Protein AF-A0A1W1BF85-F1 (afdb_monomer_lite)

Organism: NCBI:txid652676

Sequence (215 aa):
MIRFVSFILLFLLSGCSFKSQPNMWQYSSAQSFESYKQNLLKGNKTLAKHDLKEAIKYAKSSADLSQLASIYLGKCALNKALGREDNCKEFKKIEPLITSIKLKNYYLFIQKDIDAVDTEYLPTKYQDFAKALQNGNTKRANEVILQIEDPISQMITLSLLDKKATKRSLKTTLQNVSFYGYKEGVLYLLKELLKKEKNPTKRAVIKQKLTILSQ

Secondary structure (DSSP, 8-state):
--SSSTTTTTGGG------PPTTHHHHHHHHHHHHHHHHHHHT-HHHHHHHHHHHHHHHTTSS-THHHHHHHHHHHHHHHHTT-----HHHHHHGGG---HHHHHHHHHHTT-GGG--GGGS-HHHHHHHHHHHTT-HHHHHHHHHH---HHHHHHHHHHTGGG--HHHHHHHHHHHHHTT-HHHHHHHHHHHHHH---HHHHHHHHHHHHHHH-

Structure (mmCIF, N/CA/C/O backbone):
data_AF-A0A1W1BF85-F1
#
_entry.id   AF-A0A1W1BF85-F1
#
loop_
_atom_site.group_PDB
_atom_site.id
_atom_site.type_symbol
_atom_site.label_atom_id
_atom_site.label_alt_id
_atom_site.label_comp_id
_atom_site.label_asym_id
_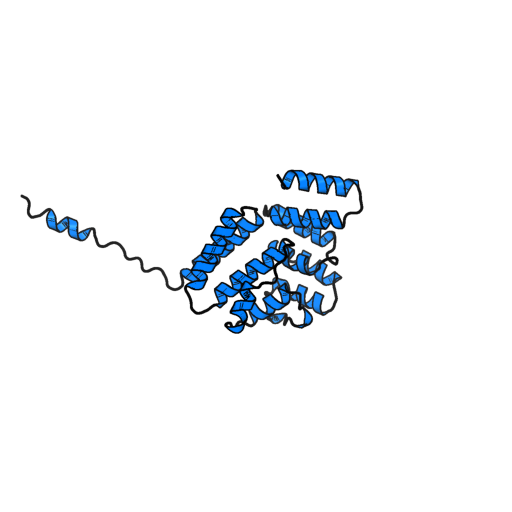atom_site.label_entity_id
_atom_site.label_seq_id
_atom_site.pdbx_PDB_ins_code
_atom_site.Cartn_x
_atom_site.Cartn_y
_atom_site.Cartn_z
_atom_site.occupancy
_atom_site.B_iso_or_eq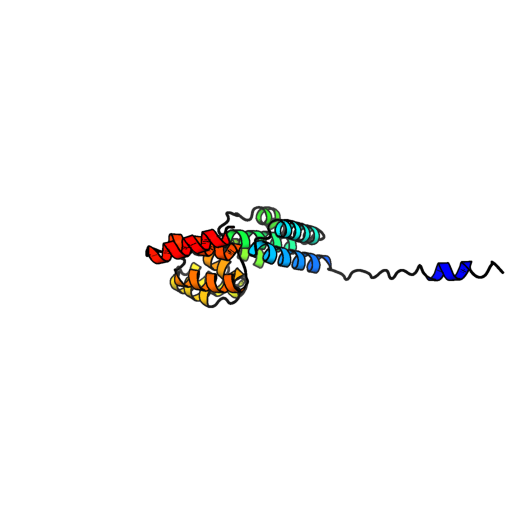uiv
_atom_site.auth_seq_id
_atom_site.auth_comp_id
_atom_site.auth_asym_id
_atom_site.auth_atom_id
_atom_site.pdbx_PDB_model_num
ATOM 1 N N . MET A 1 1 ? 49.384 48.741 -26.746 1.00 47.41 1 MET A N 1
ATOM 2 C CA . MET A 1 1 ? 48.889 48.247 -25.441 1.00 47.41 1 MET A CA 1
ATOM 3 C C . MET A 1 1 ? 47.510 47.557 -25.553 1.00 47.41 1 MET A C 1
ATOM 5 O O . MET A 1 1 ? 46.708 47.671 -24.645 1.00 47.41 1 MET A O 1
ATOM 9 N N . ILE A 1 2 ? 47.211 46.837 -26.655 1.00 53.16 2 ILE A N 1
ATOM 10 C CA . ILE A 1 2 ? 45.873 46.239 -26.923 1.00 53.16 2 ILE A CA 1
ATOM 11 C C . ILE A 1 2 ? 45.951 44.735 -27.301 1.00 53.16 2 ILE A C 1
ATOM 13 O O . ILE A 1 2 ? 44.940 44.048 -27.357 1.00 53.16 2 ILE A O 1
ATOM 17 N N . ARG A 1 3 ? 47.150 44.159 -27.490 1.00 50.22 3 ARG A N 1
ATOM 18 C CA . ARG A 1 3 ? 47.309 42.769 -27.973 1.00 50.22 3 ARG A CA 1
ATOM 19 C C . ARG A 1 3 ? 47.339 41.670 -26.899 1.00 50.22 3 ARG A C 1
ATOM 21 O O . ARG A 1 3 ? 47.217 40.508 -27.258 1.00 50.22 3 ARG A O 1
ATOM 28 N N . PHE A 1 4 ? 47.451 42.005 -25.612 1.00 50.53 4 PHE A N 1
ATOM 29 C CA . PHE A 1 4 ? 47.542 41.002 -24.533 1.00 50.53 4 PHE A CA 1
ATOM 30 C C . PHE A 1 4 ? 46.206 40.667 -23.849 1.00 50.53 4 PHE A C 1
ATOM 32 O O . PHE A 1 4 ? 46.109 39.653 -23.166 1.00 50.53 4 PHE A O 1
ATOM 39 N N . VAL A 1 5 ? 45.155 41.466 -24.062 1.00 54.78 5 VAL A N 1
ATOM 40 C CA . VAL A 1 5 ? 43.848 41.266 -23.400 1.00 54.78 5 VAL A CA 1
ATOM 41 C C . VAL A 1 5 ? 43.019 40.162 -24.077 1.00 54.78 5 VAL A C 1
ATOM 43 O O . VAL A 1 5 ? 42.165 39.546 -23.449 1.00 54.78 5 VAL A O 1
ATOM 46 N N . SER A 1 6 ? 43.308 39.838 -25.342 1.00 55.19 6 SER A N 1
ATOM 47 C CA . SER A 1 6 ? 42.514 38.874 -26.118 1.00 55.19 6 SER A CA 1
ATOM 48 C C . SER A 1 6 ? 42.806 37.402 -25.776 1.00 55.19 6 SER A C 1
ATOM 50 O O . SER A 1 6 ? 41.970 36.543 -26.036 1.00 55.19 6 SER A O 1
ATOM 52 N N . PHE A 1 7 ? 43.944 37.092 -25.141 1.00 53.59 7 PHE A N 1
ATOM 53 C CA . PHE A 1 7 ? 44.336 35.704 -24.842 1.00 53.59 7 PHE A CA 1
ATOM 54 C C . PHE A 1 7 ? 43.821 35.189 -23.484 1.00 53.59 7 PHE A C 1
ATOM 56 O O . PHE A 1 7 ? 43.671 33.986 -23.294 1.00 53.59 7 PHE A O 1
ATOM 63 N N . ILE A 1 8 ? 43.485 36.088 -22.551 1.00 57.41 8 ILE A N 1
ATOM 64 C CA . ILE A 1 8 ? 42.972 35.732 -21.213 1.00 57.41 8 ILE A CA 1
ATOM 65 C C . ILE A 1 8 ? 41.476 35.363 -21.260 1.00 57.41 8 ILE A C 1
ATOM 67 O O . ILE A 1 8 ? 41.007 34.571 -20.446 1.00 57.41 8 ILE A O 1
ATOM 71 N N . LEU A 1 9 ? 40.731 35.852 -22.258 1.00 56.00 9 LEU A N 1
ATOM 72 C CA . LEU A 1 9 ? 39.297 35.571 -22.400 1.00 56.00 9 LEU A CA 1
ATOM 73 C C . LEU A 1 9 ? 38.997 34.159 -22.950 1.00 56.00 9 LEU A C 1
ATOM 75 O O . LEU A 1 9 ? 37.906 33.638 -22.740 1.00 56.00 9 LEU A O 1
ATOM 79 N N . LEU A 1 10 ? 39.965 33.515 -23.613 1.00 56.62 10 LEU A N 1
ATOM 80 C CA . LEU A 1 10 ? 39.821 32.162 -24.173 1.00 56.62 10 LEU A CA 1
ATOM 81 C C . LEU A 1 10 ? 40.036 31.042 -23.140 1.00 56.62 10 LEU A C 1
ATOM 83 O O . LEU A 1 10 ? 39.563 29.929 -23.349 1.00 56.62 10 LEU A O 1
ATOM 87 N N . PHE A 1 11 ? 40.680 31.331 -22.004 1.00 57.75 11 PHE A N 1
ATOM 88 C CA . PHE A 1 11 ? 40.919 30.342 -20.943 1.00 57.75 11 PHE A CA 1
ATOM 89 C C . PHE A 1 11 ? 39.763 30.196 -19.942 1.00 57.75 11 PHE A C 1
ATOM 91 O O . PHE A 1 11 ? 39.754 29.252 -19.159 1.00 57.75 11 PHE A O 1
ATOM 98 N N . LEU A 1 12 ? 38.759 31.079 -19.979 1.00 57.75 12 LEU A N 1
ATOM 99 C CA . LEU A 1 12 ? 37.599 31.022 -19.076 1.00 57.75 12 LEU A CA 1
ATOM 100 C C . LEU A 1 12 ? 36.426 30.187 -19.625 1.00 57.75 12 LEU A C 1
ATOM 102 O O . LEU A 1 12 ? 35.403 30.057 -18.958 1.00 57.75 12 LEU A O 1
ATOM 106 N N . LEU A 1 13 ? 36.568 29.594 -20.818 1.00 58.41 13 LEU A N 1
ATOM 107 C CA . LEU A 1 13 ? 35.539 28.760 -21.457 1.00 58.41 13 LEU A CA 1
ATOM 108 C C . LEU A 1 13 ? 35.768 27.248 -21.303 1.00 58.41 13 LEU A C 1
ATOM 110 O O . LEU A 1 13 ? 35.029 26.461 -21.894 1.00 58.41 13 LEU A O 1
ATOM 114 N N . SER A 1 14 ? 36.709 26.805 -20.462 1.00 57.97 14 SER A N 1
ATOM 115 C CA . SER A 1 14 ? 36.749 25.410 -20.002 1.00 57.97 14 SER A CA 1
ATOM 116 C C . SER A 1 14 ? 35.650 25.178 -18.958 1.00 57.97 14 SER A C 1
ATOM 118 O O . SER A 1 14 ? 35.919 24.938 -17.781 1.00 57.97 14 SER A O 1
ATOM 120 N N . GLY A 1 15 ? 34.391 25.304 -19.382 1.00 59.03 15 GLY A N 1
ATOM 121 C CA . GLY A 1 15 ? 33.246 24.888 -18.590 1.00 59.03 15 GLY A CA 1
ATOM 122 C C . GLY A 1 15 ? 33.407 23.411 -18.253 1.00 59.03 15 GLY A C 1
ATOM 123 O O . GLY A 1 15 ? 33.550 22.580 -19.150 1.00 59.03 15 GLY A O 1
ATOM 124 N N . CYS A 1 16 ? 33.426 23.092 -16.960 1.00 63.00 16 CYS A N 1
ATOM 125 C CA . CYS A 1 16 ? 33.459 21.726 -16.467 1.00 63.00 16 CYS A CA 1
ATOM 126 C C . CYS A 1 16 ? 32.268 20.959 -17.053 1.00 63.00 16 CYS A C 1
ATOM 128 O O . CYS A 1 16 ? 31.148 21.049 -16.550 1.00 63.00 16 CYS A O 1
ATOM 130 N N . SER A 1 17 ? 32.502 20.200 -18.126 1.00 50.44 17 SER A N 1
ATOM 131 C CA . SER A 1 17 ? 31.565 19.193 -18.608 1.00 50.44 17 SER A CA 1
ATOM 132 C C . SER A 1 17 ? 31.583 18.057 -17.588 1.00 50.44 17 SER A C 1
ATOM 134 O O . SER A 1 17 ? 32.276 17.053 -17.744 1.00 50.44 17 SER A O 1
ATOM 136 N N . PHE A 1 18 ? 30.889 18.262 -16.466 1.00 61.66 18 PHE A N 1
ATOM 137 C CA . PHE A 1 18 ? 30.616 17.200 -15.515 1.00 61.66 18 PHE A CA 1
ATOM 138 C C . PHE A 1 18 ? 29.762 16.173 -16.253 1.00 61.66 18 PHE A C 1
ATOM 140 O O . PHE A 1 18 ? 28.557 16.355 -16.429 1.00 61.66 18 PHE A O 1
ATOM 147 N N . LYS A 1 19 ? 30.400 15.101 -16.736 1.00 61.84 19 LYS A N 1
ATOM 148 C CA . LYS A 1 19 ? 29.691 13.919 -17.222 1.00 61.84 19 LYS A CA 1
ATOM 149 C C . LYS A 1 19 ? 28.776 13.455 -16.094 1.00 61.84 19 LYS A C 1
ATOM 151 O O . LYS A 1 19 ? 29.250 13.054 -15.033 1.00 61.84 19 LYS A O 1
ATOM 156 N N . SER A 1 20 ? 27.469 13.529 -16.327 1.00 66.19 20 SER A N 1
ATOM 157 C CA . SER A 1 20 ? 26.475 12.932 -15.442 1.00 66.19 20 SER A CA 1
ATOM 158 C C . SER A 1 20 ? 26.828 11.465 -15.226 1.00 66.19 20 SER A C 1
ATOM 160 O O . SER A 1 20 ? 27.131 10.761 -16.195 1.00 66.19 20 SER A O 1
ATOM 162 N N . GLN A 1 21 ? 26.781 11.004 -13.978 1.00 75.94 21 GLN A N 1
ATOM 163 C CA . GLN A 1 21 ? 27.110 9.622 -13.654 1.00 75.94 21 GLN A CA 1
ATOM 164 C C . GLN A 1 21 ? 26.241 8.649 -14.482 1.00 75.94 21 GLN A C 1
ATOM 166 O O . GLN A 1 21 ? 25.067 8.938 -14.752 1.00 75.94 21 GLN A O 1
ATOM 171 N N . PRO A 1 22 ? 26.775 7.491 -14.908 1.00 81.56 22 PRO A N 1
ATOM 172 C CA . PRO A 1 22 ? 25.943 6.440 -15.478 1.00 81.56 22 PRO A CA 1
ATOM 173 C C . PRO A 1 22 ? 24.761 6.118 -14.552 1.00 81.56 22 PRO A C 1
ATOM 175 O O . PRO A 1 22 ? 24.897 6.143 -13.330 1.00 81.56 22 PRO A O 1
ATOM 178 N N . ASN A 1 23 ? 23.599 5.819 -15.135 1.00 85.81 23 ASN A N 1
ATOM 179 C CA . ASN A 1 23 ? 22.369 5.449 -14.421 1.00 85.81 23 ASN A CA 1
ATOM 180 C C . ASN A 1 23 ? 21.704 6.543 -13.560 1.00 85.81 23 ASN A C 1
ATOM 182 O O . ASN A 1 23 ? 20.794 6.232 -12.795 1.00 85.81 23 ASN A O 1
ATOM 186 N N . MET A 1 24 ? 22.048 7.828 -13.730 1.00 90.88 24 MET A N 1
ATOM 187 C CA . MET A 1 24 ? 21.343 8.936 -13.050 1.00 90.88 24 MET A CA 1
ATOM 188 C C . MET A 1 24 ? 19.818 8.901 -13.235 1.00 90.88 24 MET A C 1
ATOM 190 O O . MET A 1 24 ? 19.077 9.244 -12.317 1.00 90.88 24 MET A O 1
ATOM 194 N N . TRP A 1 25 ? 19.335 8.411 -14.382 1.00 91.81 25 TRP A N 1
ATOM 195 C CA . TRP A 1 25 ? 17.905 8.233 -14.641 1.00 91.81 25 TRP A CA 1
ATOM 196 C C . TRP A 1 25 ? 17.220 7.309 -13.617 1.00 91.81 25 TRP A C 1
ATOM 198 O O . TRP A 1 25 ? 16.072 7.566 -13.258 1.00 91.81 25 TRP A O 1
ATOM 208 N N . GLN A 1 26 ? 17.900 6.273 -13.102 1.00 93.94 26 GLN A N 1
ATOM 209 C CA . GLN A 1 26 ? 17.341 5.363 -12.092 1.00 93.94 26 GLN A CA 1
ATOM 210 C C . GLN A 1 26 ? 17.128 6.095 -10.771 1.00 93.94 26 GLN A C 1
ATOM 212 O O . GLN A 1 26 ? 16.041 6.031 -10.195 1.00 93.94 26 GLN A O 1
ATOM 217 N N . TYR A 1 27 ? 18.143 6.838 -10.328 1.00 94.25 27 TYR A N 1
ATOM 218 C CA . TYR A 1 27 ? 18.083 7.632 -9.104 1.00 94.25 27 TYR A CA 1
ATOM 219 C C . TYR A 1 27 ? 17.006 8.712 -9.193 1.00 94.25 27 TYR A C 1
ATOM 221 O O . TYR A 1 27 ? 16.154 8.791 -8.309 1.00 94.25 27 TYR A O 1
ATOM 229 N N . SER A 1 28 ? 16.977 9.486 -10.282 1.00 96.12 28 SER A N 1
ATOM 230 C CA . SER A 1 28 ? 15.952 10.513 -10.498 1.00 96.12 28 SER A CA 1
ATOM 231 C C . SER A 1 28 ? 14.549 9.909 -10.565 1.00 96.12 28 SER A C 1
ATOM 233 O O . SER A 1 28 ? 13.623 10.433 -9.952 1.00 96.12 28 SER A O 1
ATOM 235 N N . SER A 1 29 ? 14.386 8.765 -11.234 1.00 97.25 29 SER A N 1
ATOM 236 C CA . SER A 1 29 ? 13.113 8.045 -11.291 1.00 97.25 29 SER A CA 1
ATOM 237 C C . SER A 1 29 ? 12.634 7.605 -9.903 1.00 97.25 29 SER A C 1
ATOM 239 O O . SER A 1 29 ? 11.487 7.869 -9.535 1.00 97.25 29 SER A O 1
ATOM 241 N N . ALA A 1 30 ? 13.508 6.972 -9.115 1.00 97.25 30 ALA A N 1
ATOM 242 C CA . ALA A 1 30 ? 13.191 6.509 -7.767 1.00 97.25 30 ALA A CA 1
ATOM 243 C C . ALA A 1 30 ? 12.884 7.675 -6.815 1.00 97.25 30 ALA A C 1
ATOM 245 O O . ALA A 1 30 ? 11.902 7.620 -6.076 1.00 97.25 30 ALA A O 1
ATOM 246 N N . GLN A 1 31 ? 13.670 8.752 -6.877 1.00 98.00 31 GLN A N 1
ATOM 247 C CA . GLN A 1 31 ? 13.464 9.950 -6.068 1.00 98.00 31 GLN A CA 1
ATOM 248 C C . GLN A 1 31 ? 12.141 10.642 -6.407 1.00 98.00 31 GLN A C 1
ATOM 250 O O . GLN A 1 31 ? 11.358 10.938 -5.506 1.00 98.00 31 GLN A O 1
ATOM 255 N N . SER A 1 32 ? 11.848 10.862 -7.694 1.00 98.50 32 SER A N 1
ATOM 256 C CA . SER A 1 32 ? 10.561 11.424 -8.116 1.00 98.50 32 SER A CA 1
ATOM 257 C C . SER A 1 32 ? 9.397 10.528 -7.696 1.00 98.50 32 SER A C 1
ATOM 259 O O . SER A 1 32 ? 8.358 11.030 -7.272 1.00 98.50 32 SER A O 1
ATOM 261 N N . PHE A 1 33 ? 9.559 9.202 -7.745 1.00 98.69 33 PHE A N 1
ATOM 262 C CA . PHE A 1 33 ? 8.517 8.298 -7.274 1.00 98.69 33 PHE A CA 1
ATOM 263 C C . PHE A 1 33 ? 8.315 8.385 -5.755 1.00 98.69 33 PHE A C 1
ATOM 265 O O . PHE A 1 33 ? 7.174 8.397 -5.301 1.00 98.69 33 PHE A O 1
ATOM 272 N N . GLU A 1 34 ? 9.382 8.508 -4.961 1.00 98.44 34 GLU A N 1
ATOM 273 C CA . GLU A 1 34 ? 9.278 8.746 -3.516 1.00 98.44 34 GLU A CA 1
ATOM 274 C C . GLU A 1 34 ? 8.532 10.051 -3.213 1.00 98.44 34 GLU A C 1
ATOM 276 O O . GLU A 1 34 ? 7.572 10.042 -2.440 1.00 98.44 34 GLU A O 1
ATOM 281 N N . SER A 1 35 ? 8.887 11.147 -3.890 1.00 98.50 35 SER A N 1
ATOM 282 C CA . SER A 1 35 ? 8.180 12.429 -3.773 1.00 98.50 35 SER A CA 1
ATOM 283 C C . SER A 1 35 ? 6.699 12.299 -4.131 1.00 98.50 35 SER A C 1
ATOM 285 O O . SER A 1 35 ? 5.846 12.791 -3.388 1.00 98.50 35 SER A O 1
ATOM 287 N N . TYR A 1 36 ? 6.371 11.546 -5.189 1.00 98.75 36 TYR A N 1
ATOM 288 C CA . TYR A 1 36 ? 4.988 11.222 -5.532 1.00 98.75 36 TYR A CA 1
ATOM 289 C C . TYR A 1 36 ? 4.259 10.543 -4.372 1.00 98.75 36 TYR A C 1
ATOM 291 O O . TYR A 1 36 ? 3.162 10.984 -4.028 1.00 98.75 36 TYR A O 1
ATOM 299 N N . LYS A 1 37 ? 4.844 9.514 -3.740 1.00 98.56 37 LYS A N 1
ATOM 300 C CA . LYS A 1 37 ? 4.215 8.831 -2.594 1.00 98.56 37 LYS A CA 1
ATOM 301 C C . LYS A 1 37 ? 3.922 9.812 -1.466 1.00 98.56 37 LYS A C 1
ATOM 303 O O . LYS A 1 37 ? 2.794 9.861 -0.977 1.00 98.56 37 LYS A O 1
ATOM 308 N N . GLN A 1 38 ? 4.914 10.618 -1.087 1.00 98.38 38 GLN A N 1
ATOM 309 C CA . GLN A 1 38 ? 4.780 11.576 0.009 1.00 98.38 38 GLN A CA 1
ATOM 310 C C . GLN A 1 38 ? 3.713 12.633 -0.297 1.00 98.38 38 GLN A C 1
ATOM 312 O O . GLN A 1 38 ? 2.819 12.864 0.517 1.00 98.38 38 GLN A O 1
ATOM 317 N N . ASN A 1 39 ? 3.755 13.242 -1.484 1.00 98.62 39 ASN A N 1
ATOM 318 C CA . ASN A 1 39 ? 2.784 14.257 -1.887 1.00 98.62 39 ASN A CA 1
ATOM 319 C C . ASN A 1 39 ? 1.376 13.678 -2.058 1.00 98.62 39 ASN A C 1
ATOM 321 O O . ASN A 1 39 ? 0.404 14.319 -1.658 1.00 98.62 39 ASN A O 1
ATOM 325 N N . LEU A 1 40 ? 1.248 12.455 -2.580 1.00 98.56 40 LEU A N 1
ATOM 326 C CA . LEU A 1 40 ? -0.031 11.758 -2.682 1.00 98.56 40 LEU A CA 1
ATOM 327 C C . LEU A 1 40 ? -0.650 11.554 -1.300 1.00 98.56 40 LEU A C 1
ATOM 329 O O . LEU A 1 40 ? -1.809 11.901 -1.103 1.00 98.56 40 LEU A O 1
ATOM 333 N N . LEU A 1 41 ? 0.114 11.008 -0.353 1.00 98.31 41 LEU A N 1
ATOM 334 C CA . LEU A 1 41 ? -0.366 10.668 0.987 1.00 98.31 41 LEU A CA 1
ATOM 335 C C . LEU A 1 41 ? -0.683 11.908 1.831 1.00 98.31 41 LEU A C 1
ATOM 337 O O . LEU A 1 41 ? -1.645 11.893 2.600 1.00 98.31 41 LEU A O 1
ATOM 341 N N . LYS A 1 42 ? 0.075 12.996 1.654 1.00 97.81 42 LYS A N 1
ATOM 342 C CA . LYS A 1 42 ? -0.185 14.299 2.291 1.00 97.81 42 LYS A CA 1
ATOM 343 C C . LYS A 1 42 ? -1.376 15.053 1.681 1.00 97.81 42 LYS A C 1
ATOM 345 O O . LYS A 1 42 ? -1.869 15.991 2.297 1.00 97.81 42 LYS A O 1
ATOM 350 N N . GLY A 1 43 ? -1.862 14.644 0.506 1.00 97.12 43 GLY A N 1
ATOM 351 C CA . GLY A 1 43 ? -2.989 15.285 -0.186 1.00 97.12 43 GLY A CA 1
ATOM 352 C C . GLY A 1 43 ? -2.597 16.399 -1.166 1.00 97.12 43 GLY A C 1
ATOM 353 O O . GLY A 1 43 ? -3.469 17.071 -1.717 1.00 97.12 43 GLY A O 1
ATOM 354 N N . ASN A 1 44 ? -1.305 16.564 -1.461 1.00 97.62 44 ASN A N 1
ATOM 355 C CA . ASN A 1 44 ? -0.777 17.544 -2.413 1.00 97.62 44 ASN A CA 1
ATOM 356 C C . ASN A 1 44 ? -0.956 17.058 -3.862 1.00 97.62 44 ASN A C 1
ATOM 358 O O . ASN A 1 44 ? 0.006 16.696 -4.542 1.00 97.62 44 ASN A O 1
ATOM 362 N N . LYS A 1 45 ? -2.202 17.030 -4.352 1.00 96.00 45 LYS A N 1
ATOM 363 C CA . LYS A 1 45 ? -2.574 16.397 -5.636 1.00 96.00 45 LYS A CA 1
ATOM 364 C C . LYS A 1 45 ? -1.781 16.917 -6.841 1.00 96.00 45 LYS A C 1
ATOM 366 O O . LYS A 1 45 ? -1.373 16.118 -7.683 1.00 96.00 45 LYS A O 1
ATOM 371 N N . THR A 1 46 ? -1.549 18.229 -6.924 1.00 98.06 46 THR A N 1
ATOM 372 C CA . THR A 1 46 ? -0.808 18.851 -8.035 1.00 98.06 46 THR A CA 1
ATOM 373 C C . THR A 1 46 ? 0.645 18.384 -8.070 1.00 98.06 46 THR A C 1
ATOM 375 O O . THR A 1 46 ? 1.105 17.913 -9.109 1.00 98.06 46 THR A O 1
ATOM 378 N N . LEU A 1 47 ? 1.335 18.440 -6.926 1.00 98.44 47 LEU A N 1
ATOM 379 C CA . LEU A 1 47 ? 2.720 17.978 -6.807 1.00 98.44 47 LEU A CA 1
ATOM 380 C C . LEU A 1 47 ? 2.820 16.471 -7.037 1.00 98.44 47 LEU A C 1
ATOM 382 O O . LEU A 1 47 ? 3.636 16.034 -7.834 1.00 98.44 47 LEU A O 1
ATOM 386 N N . ALA A 1 48 ? 1.913 15.679 -6.459 1.00 98.56 48 ALA A N 1
ATOM 387 C CA . ALA A 1 48 ? 1.883 14.237 -6.679 1.00 98.56 48 ALA A CA 1
ATOM 388 C C . ALA A 1 48 ? 1.767 13.890 -8.176 1.00 98.56 48 ALA A C 1
ATOM 390 O O . ALA A 1 48 ? 2.499 13.045 -8.689 1.00 98.56 48 ALA A O 1
ATOM 391 N N . LYS A 1 49 ? 0.873 14.563 -8.913 1.00 98.50 49 LYS A N 1
ATOM 392 C CA . LYS A 1 49 ? 0.725 14.352 -10.361 1.00 98.50 49 LYS A CA 1
ATOM 393 C C . LYS A 1 49 ? 2.003 14.712 -11.123 1.00 98.50 49 LYS A C 1
ATOM 395 O O . LYS A 1 49 ? 2.373 13.992 -12.051 1.00 98.50 49 LYS A O 1
ATOM 400 N N . HIS A 1 50 ? 2.645 15.817 -10.752 1.00 98.62 50 HIS A N 1
ATOM 401 C CA . HIS A 1 50 ? 3.910 16.245 -11.338 1.00 98.62 50 HIS A CA 1
ATOM 402 C C . HIS A 1 50 ? 5.024 15.218 -11.081 1.00 98.62 50 HIS A C 1
ATOM 404 O O . HIS A 1 50 ? 5.639 14.730 -12.026 1.00 98.62 50 HIS A O 1
ATOM 410 N N . ASP A 1 51 ? 5.219 14.823 -9.827 1.00 98.75 51 ASP A N 1
ATOM 411 C CA . ASP A 1 51 ? 6.273 13.898 -9.409 1.00 98.75 51 ASP A CA 1
ATOM 412 C C . ASP A 1 51 ? 6.122 12.522 -10.062 1.00 98.75 51 ASP A C 1
ATOM 414 O O . ASP A 1 51 ? 7.096 11.935 -10.531 1.00 98.75 51 ASP A O 1
ATOM 418 N N . LEU A 1 52 ? 4.885 12.029 -10.187 1.00 98.81 52 LEU A N 1
ATOM 419 C CA . LEU A 1 52 ? 4.607 10.790 -10.907 1.00 98.81 52 LEU A CA 1
ATOM 420 C C . LEU A 1 52 ? 4.973 10.905 -12.393 1.00 98.81 52 LEU A C 1
ATOM 422 O O . LEU A 1 52 ? 5.521 9.965 -12.970 1.00 98.81 52 LEU A O 1
ATOM 426 N N . LYS A 1 53 ? 4.671 12.047 -13.025 1.00 98.69 53 LYS A N 1
ATOM 427 C CA . LYS A 1 53 ? 5.019 12.297 -14.429 1.00 98.69 53 LYS A CA 1
ATOM 428 C C . LYS A 1 53 ? 6.537 12.289 -14.621 1.00 98.69 53 LYS A C 1
ATOM 430 O O . LYS A 1 53 ? 7.003 11.652 -15.563 1.00 98.69 53 LYS A O 1
ATOM 435 N N . GLU A 1 54 ? 7.289 12.934 -13.732 1.00 98.56 54 GLU A N 1
ATOM 436 C CA . GLU A 1 54 ? 8.757 12.931 -13.780 1.00 98.56 54 GLU A CA 1
ATOM 437 C C . GLU A 1 54 ? 9.331 11.530 -13.528 1.00 98.56 54 GLU A C 1
ATOM 439 O O . GLU A 1 54 ? 10.170 11.070 -14.300 1.00 98.56 54 GLU A O 1
ATOM 444 N N . ALA A 1 55 ? 8.810 10.787 -12.545 1.00 98.62 55 ALA A N 1
ATOM 445 C CA . ALA A 1 55 ? 9.238 9.412 -12.280 1.00 98.62 55 ALA A CA 1
ATOM 446 C C . ALA A 1 55 ? 9.100 8.512 -13.521 1.00 98.62 55 ALA A C 1
ATOM 448 O O . ALA A 1 55 ? 10.029 7.778 -13.872 1.00 98.62 55 ALA A O 1
ATOM 449 N N . ILE A 1 56 ? 7.954 8.609 -14.209 1.00 98.56 56 ILE A N 1
ATOM 450 C CA . ILE A 1 56 ? 7.666 7.887 -15.456 1.00 98.56 56 ILE A CA 1
ATOM 451 C C . ILE A 1 56 ? 8.584 8.355 -16.587 1.00 98.56 56 ILE A C 1
ATOM 453 O O . ILE A 1 56 ? 9.074 7.528 -17.352 1.00 98.56 56 ILE A O 1
ATOM 457 N N . LYS A 1 57 ? 8.803 9.666 -16.719 1.00 98.25 57 LYS A N 1
ATOM 458 C CA . LYS A 1 57 ? 9.668 10.245 -17.753 1.00 98.25 57 LYS A CA 1
ATOM 459 C C . LYS A 1 57 ? 11.093 9.703 -17.641 1.00 98.25 57 LYS A C 1
ATOM 461 O O . LYS A 1 57 ? 11.608 9.218 -18.642 1.00 98.25 57 LYS A O 1
ATOM 466 N N . TYR A 1 58 ? 11.685 9.712 -16.446 1.00 97.75 58 TYR A N 1
ATOM 467 C CA . TYR A 1 58 ? 13.020 9.145 -16.224 1.00 97.75 58 TYR A CA 1
ATOM 468 C C . TYR A 1 58 ? 13.058 7.627 -16.433 1.00 97.75 58 TYR A C 1
ATOM 470 O O . TYR A 1 58 ? 13.994 7.112 -17.035 1.00 97.75 58 TYR A O 1
ATOM 478 N N . ALA A 1 59 ? 12.028 6.895 -15.997 1.00 97.12 59 ALA A N 1
ATOM 479 C CA . ALA A 1 59 ? 11.963 5.446 -16.203 1.00 97.12 59 ALA A CA 1
ATOM 480 C C . ALA A 1 59 ? 11.870 5.048 -17.687 1.00 97.12 59 ALA A C 1
ATOM 482 O O . ALA A 1 59 ? 12.301 3.963 -18.059 1.00 97.12 59 ALA A O 1
ATOM 483 N N . LYS A 1 60 ? 11.328 5.925 -18.540 1.00 97.00 60 LYS A N 1
ATOM 484 C CA . LYS A 1 60 ? 11.251 5.732 -19.997 1.00 97.00 60 LYS A CA 1
ATOM 485 C C . LYS A 1 60 ? 12.557 6.039 -20.736 1.00 97.00 60 LYS A C 1
ATOM 487 O O . LYS A 1 60 ? 12.595 5.911 -21.954 1.00 97.00 60 LYS A O 1
ATOM 492 N N . SER A 1 61 ? 13.617 6.435 -20.032 1.00 94.69 61 SER A N 1
ATOM 493 C CA . SER A 1 61 ? 14.941 6.662 -20.625 1.00 94.69 61 SER A CA 1
ATOM 494 C C . SER A 1 61 ? 15.735 5.370 -20.873 1.00 94.69 61 SER A C 1
ATOM 496 O O . SER A 1 61 ? 16.859 5.444 -21.359 1.00 94.69 61 SER A O 1
ATOM 498 N N . SER A 1 62 ? 15.175 4.200 -20.547 1.00 90.44 62 SER A N 1
ATOM 499 C CA . SER A 1 62 ? 15.798 2.883 -20.718 1.00 90.44 62 SER A CA 1
ATOM 500 C C . SER A 1 62 ? 14.888 1.932 -21.499 1.00 90.44 62 SER A C 1
ATOM 502 O O . SER A 1 62 ? 13.663 2.043 -21.437 1.00 90.44 62 SER A O 1
ATOM 504 N N . ALA A 1 63 ? 15.495 0.973 -22.204 1.00 92.69 63 ALA A N 1
ATOM 505 C CA . ALA A 1 63 ? 14.785 -0.157 -22.805 1.00 92.69 63 ALA A CA 1
ATOM 506 C C . ALA A 1 63 ? 14.379 -1.219 -21.762 1.00 92.69 63 ALA A C 1
ATOM 508 O O . ALA A 1 63 ? 13.453 -1.989 -22.003 1.00 92.69 63 ALA A O 1
ATOM 509 N N . ASP A 1 64 ? 15.033 -1.245 -20.594 1.00 93.50 64 ASP A N 1
ATOM 510 C CA . ASP A 1 64 ? 14.595 -2.061 -19.460 1.00 93.50 64 ASP A CA 1
ATOM 511 C C . ASP A 1 64 ? 13.388 -1.405 -18.772 1.00 93.50 64 ASP A C 1
ATOM 513 O O . ASP A 1 64 ? 13.500 -0.378 -18.096 1.00 93.50 64 ASP A O 1
ATOM 517 N N . LEU A 1 65 ? 12.221 -2.031 -18.930 1.00 96.56 65 LEU A N 1
ATOM 518 C CA . LEU A 1 65 ? 10.945 -1.536 -18.415 1.00 96.56 65 LEU A CA 1
ATOM 519 C C . LEU A 1 65 ? 10.702 -1.864 -16.932 1.00 96.56 65 LEU A C 1
ATOM 521 O O . LEU A 1 65 ? 9.661 -1.480 -16.391 1.00 96.56 65 LEU A O 1
ATOM 525 N N . SER A 1 66 ? 11.634 -2.527 -16.239 1.00 95.88 66 SER A N 1
ATOM 526 C CA . SER A 1 66 ? 11.460 -2.961 -14.843 1.00 95.88 66 SER A CA 1
ATOM 527 C C . SER A 1 66 ? 11.217 -1.795 -13.877 1.00 95.88 66 SER A C 1
ATOM 529 O O . SER A 1 66 ? 10.350 -1.872 -12.997 1.00 95.88 66 SER A O 1
ATOM 531 N N . GLN A 1 67 ? 11.925 -0.675 -14.063 1.00 96.75 67 GLN A N 1
ATOM 532 C CA . GLN A 1 67 ? 11.725 0.538 -13.259 1.00 96.75 67 GLN A CA 1
ATOM 533 C C . GLN A 1 67 ? 10.344 1.158 -13.524 1.00 96.75 67 GLN A C 1
ATOM 535 O O . GLN A 1 67 ? 9.631 1.533 -12.590 1.00 96.75 67 GLN A O 1
ATOM 540 N N . LEU A 1 68 ? 9.931 1.222 -14.795 1.00 98.31 68 LEU A N 1
ATOM 541 C CA . LEU A 1 68 ? 8.625 1.753 -15.185 1.00 98.31 68 LEU A CA 1
ATOM 542 C C . LEU A 1 68 ? 7.483 0.904 -14.609 1.00 98.31 68 LEU A C 1
ATOM 544 O O . LEU A 1 68 ? 6.509 1.441 -14.078 1.00 98.31 68 LEU A O 1
ATOM 548 N N . ALA A 1 69 ? 7.623 -0.419 -14.649 1.00 98.31 69 ALA A N 1
ATOM 549 C CA . ALA A 1 69 ? 6.667 -1.340 -14.052 1.00 98.31 69 ALA A CA 1
ATOM 550 C C . ALA A 1 69 ? 6.580 -1.224 -12.534 1.00 98.31 69 ALA A C 1
ATOM 552 O O . ALA A 1 69 ? 5.475 -1.231 -11.992 1.00 98.31 69 ALA A O 1
ATOM 553 N N . SER A 1 70 ? 7.714 -1.045 -11.856 1.00 98.06 70 SER A N 1
ATOM 554 C CA . SER A 1 70 ? 7.741 -0.794 -10.412 1.00 98.06 70 SER A CA 1
ATOM 555 C C . SER A 1 70 ? 6.956 0.471 -10.049 1.00 98.06 70 SER A C 1
ATOM 557 O O . SER A 1 70 ? 6.169 0.457 -9.102 1.00 98.06 70 SER A O 1
ATOM 559 N N . ILE A 1 71 ? 7.085 1.542 -10.842 1.00 98.62 71 ILE A N 1
ATOM 560 C CA . ILE A 1 71 ? 6.304 2.778 -10.672 1.00 98.62 71 ILE A CA 1
ATOM 561 C C . ILE A 1 71 ? 4.809 2.535 -10.890 1.00 98.62 71 ILE A C 1
ATOM 563 O O . ILE A 1 71 ? 3.989 2.969 -10.077 1.00 98.62 71 ILE A O 1
ATOM 567 N N . TYR A 1 72 ? 4.429 1.837 -11.964 1.00 98.69 72 TYR A N 1
ATOM 568 C CA . TYR A 1 72 ? 3.022 1.545 -12.245 1.00 98.69 72 TYR A CA 1
ATOM 569 C C . TYR A 1 72 ? 2.376 0.668 -11.168 1.00 98.69 72 TYR A C 1
ATOM 571 O O . TYR A 1 72 ? 1.263 0.971 -10.728 1.00 98.69 72 TYR A O 1
ATOM 579 N N . LEU A 1 73 ? 3.075 -0.359 -10.680 1.00 98.25 73 LEU A N 1
ATOM 580 C CA . LEU A 1 73 ? 2.594 -1.178 -9.566 1.00 98.25 73 LEU A CA 1
ATOM 581 C C . LEU A 1 73 ? 2.539 -0.402 -8.258 1.00 98.25 73 LEU A C 1
ATOM 583 O O . LEU A 1 73 ? 1.565 -0.529 -7.520 1.00 98.25 73 LEU A O 1
ATOM 587 N N . GLY A 1 74 ? 3.536 0.435 -7.977 1.00 98.38 74 GLY A N 1
ATOM 588 C CA . GLY A 1 74 ? 3.536 1.277 -6.789 1.00 98.38 74 GLY A CA 1
ATOM 589 C C . GLY A 1 74 ? 2.366 2.269 -6.780 1.00 98.38 74 GLY A C 1
ATOM 590 O O . GLY A 1 74 ? 1.674 2.379 -5.769 1.00 98.38 74 GLY A O 1
ATOM 591 N N . LYS A 1 75 ? 2.076 2.929 -7.914 1.00 98.69 75 LYS A N 1
ATOM 592 C CA . LYS A 1 75 ? 0.867 3.757 -8.094 1.00 98.69 75 LYS A CA 1
ATOM 593 C C . LYS A 1 75 ? -0.400 2.951 -7.800 1.00 98.69 75 LYS A C 1
ATOM 595 O O . LYS A 1 75 ? -1.247 3.408 -7.033 1.00 98.69 75 LYS A O 1
ATOM 600 N N . CYS A 1 76 ? -0.523 1.764 -8.393 1.00 98.44 76 CYS A N 1
ATOM 601 C CA . CYS A 1 76 ? -1.697 0.915 -8.206 1.00 98.44 76 CYS A CA 1
ATOM 602 C C . CYS A 1 76 ? -1.884 0.512 -6.733 1.00 98.44 76 CYS A C 1
ATOM 604 O O . CYS A 1 76 ? -2.977 0.645 -6.178 1.00 98.44 76 CYS A O 1
ATOM 606 N N . ALA A 1 77 ? -0.803 0.086 -6.073 1.00 98.31 77 ALA A N 1
ATOM 607 C CA . ALA A 1 77 ? -0.806 -0.298 -4.665 1.00 98.31 77 ALA A CA 1
ATOM 608 C C . ALA A 1 77 ? -1.226 0.864 -3.752 1.00 98.31 77 ALA A C 1
ATOM 610 O O . ALA A 1 77 ? -2.049 0.674 -2.861 1.00 98.31 77 ALA A O 1
ATOM 611 N N . LEU A 1 78 ? -0.726 2.080 -4.000 1.00 98.44 78 LEU A N 1
ATOM 612 C CA . LEU A 1 78 ? -1.105 3.272 -3.232 1.00 98.44 78 LEU A CA 1
ATOM 613 C C . LEU A 1 78 ? -2.566 3.663 -3.442 1.00 98.44 78 LEU A C 1
ATOM 615 O O . LEU A 1 78 ? -3.243 4.038 -2.488 1.00 98.44 78 LEU A O 1
ATOM 619 N N . ASN A 1 79 ? -3.073 3.558 -4.672 1.00 98.06 79 ASN A N 1
ATOM 620 C CA . ASN A 1 79 ? -4.484 3.808 -4.944 1.00 98.06 79 ASN A CA 1
ATOM 621 C C . ASN A 1 79 ? -5.374 2.830 -4.166 1.00 98.06 79 ASN A C 1
ATOM 623 O O . ASN A 1 79 ? -6.279 3.278 -3.461 1.00 98.06 79 ASN A O 1
ATOM 627 N N . LYS A 1 80 ? -5.063 1.529 -4.190 1.00 96.75 80 LYS A N 1
ATOM 628 C CA . LYS A 1 80 ? -5.786 0.520 -3.399 1.00 96.75 80 LYS A CA 1
ATOM 629 C C . LYS A 1 80 ? -5.667 0.757 -1.891 1.00 96.75 80 LYS A C 1
ATOM 631 O O . LYS A 1 80 ? -6.675 0.702 -1.191 1.00 96.75 80 LYS A O 1
ATOM 636 N N . ALA A 1 81 ? -4.479 1.114 -1.400 1.00 97.38 81 ALA A N 1
ATOM 637 C CA . ALA A 1 81 ? -4.244 1.474 0.001 1.00 97.38 81 ALA A CA 1
ATOM 638 C C . ALA A 1 81 ? -5.101 2.667 0.470 1.00 97.38 8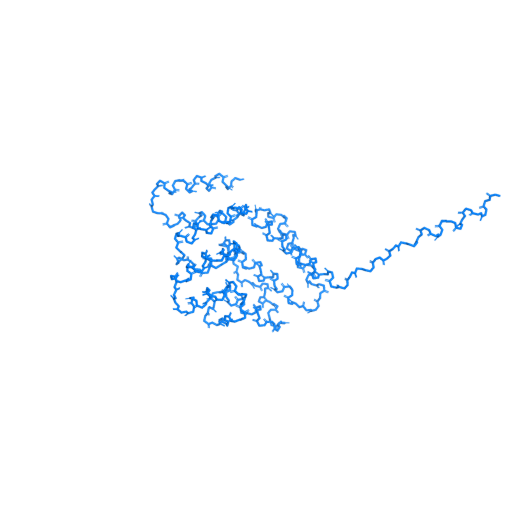1 ALA A C 1
ATOM 640 O O . ALA A 1 81 ? -5.435 2.767 1.648 1.00 97.38 81 ALA A O 1
ATOM 641 N N . LEU A 1 82 ? -5.475 3.555 -0.456 1.00 97.69 82 LEU A N 1
ATOM 642 C CA . LEU A 1 82 ? -6.358 4.704 -0.237 1.00 97.69 82 LEU A CA 1
ATOM 643 C C . LEU A 1 82 ? -7.835 4.413 -0.563 1.00 97.69 82 LEU A C 1
ATOM 645 O O . LEU A 1 82 ? -8.644 5.342 -0.619 1.00 97.69 82 LEU A O 1
ATOM 649 N N . GLY A 1 83 ? -8.193 3.148 -0.805 1.00 95.12 83 GLY A N 1
ATOM 650 C CA . GLY A 1 83 ? -9.553 2.731 -1.147 1.00 95.12 83 GLY A CA 1
ATOM 651 C C . GLY A 1 83 ? -10.036 3.222 -2.512 1.00 95.12 83 GLY A C 1
ATOM 652 O O . GLY A 1 83 ? -11.242 3.323 -2.728 1.00 95.12 83 GLY A O 1
ATOM 653 N N . ARG A 1 84 ? -9.118 3.580 -3.416 1.00 95.69 84 ARG A N 1
ATOM 654 C CA . ARG A 1 84 ? -9.427 4.007 -4.785 1.00 95.69 84 ARG A CA 1
ATOM 655 C C . ARG A 1 84 ? -9.397 2.800 -5.712 1.00 95.69 84 ARG A C 1
ATOM 657 O O . ARG A 1 84 ? -8.518 1.945 -5.600 1.00 95.69 84 ARG A O 1
ATOM 664 N N . GLU A 1 85 ? -10.335 2.755 -6.649 1.00 92.00 85 GLU A N 1
ATOM 665 C CA . GLU A 1 85 ? -10.346 1.723 -7.679 1.00 92.00 85 GLU A CA 1
ATOM 666 C C . GLU A 1 85 ? -9.160 1.908 -8.632 1.00 92.00 85 GLU A C 1
ATOM 668 O O . GLU A 1 85 ? -8.985 2.959 -9.250 1.00 92.00 85 GLU A O 1
ATOM 673 N N . ASP A 1 86 ? -8.334 0.872 -8.742 1.00 95.00 86 ASP A N 1
ATOM 674 C CA . ASP A 1 86 ? -7.247 0.777 -9.708 1.00 95.00 86 ASP A CA 1
ATOM 675 C C . ASP A 1 86 ? -7.033 -0.711 -10.021 1.00 95.00 86 ASP A C 1
ATOM 677 O O . ASP A 1 86 ? -6.880 -1.536 -9.117 1.00 95.00 86 ASP A O 1
ATOM 681 N N . ASN A 1 87 ? -7.078 -1.070 -11.302 1.00 93.38 87 ASN A N 1
ATOM 682 C CA . ASN A 1 87 ? -6.842 -2.430 -11.794 1.00 93.38 87 ASN A CA 1
ATOM 683 C C . ASN A 1 87 ? -5.457 -2.589 -12.444 1.00 93.38 87 ASN A C 1
ATOM 685 O O . ASN A 1 87 ? -5.231 -3.538 -13.194 1.00 93.38 87 ASN A O 1
ATOM 689 N N . CYS A 1 88 ? -4.549 -1.655 -12.156 1.00 97.12 88 CYS A N 1
ATOM 690 C CA . CYS A 1 88 ? -3.160 -1.620 -12.591 1.00 97.12 88 CYS A CA 1
ATOM 691 C C . CYS A 1 88 ? -2.993 -1.727 -14.121 1.00 97.12 88 CYS A C 1
ATOM 693 O O . CYS A 1 88 ? -2.104 -2.437 -14.602 1.00 97.12 88 CYS A O 1
ATOM 695 N N . LYS A 1 89 ? -3.845 -1.044 -14.910 1.00 97.38 89 LYS A N 1
ATOM 696 C CA . LYS A 1 89 ? -3.838 -1.159 -16.389 1.00 97.38 89 LYS A CA 1
ATOM 697 C C . LYS A 1 89 ? -2.473 -0.838 -16.982 1.00 97.38 89 LYS A C 1
ATOM 699 O O . LYS A 1 89 ? -2.056 -1.484 -17.935 1.00 97.38 89 LYS A O 1
ATOM 704 N N . GLU A 1 90 ? -1.800 0.178 -16.453 1.00 97.94 90 GLU A N 1
ATOM 705 C CA . GLU A 1 90 ? -0.511 0.637 -16.960 1.00 97.94 90 GLU A CA 1
ATOM 706 C C . GLU A 1 90 ? 0.576 -0.426 -16.788 1.00 97.94 90 GLU A C 1
ATOM 708 O O . GLU A 1 90 ? 1.343 -0.644 -17.721 1.00 97.94 90 GLU A O 1
ATOM 713 N N . PHE A 1 91 ? 0.593 -1.140 -15.657 1.00 98.19 91 PHE A N 1
ATOM 714 C CA . PHE A 1 91 ? 1.488 -2.284 -15.467 1.00 98.19 91 PHE A CA 1
ATOM 715 C C . PHE A 1 91 ? 1.136 -3.419 -16.433 1.00 98.19 91 PHE A C 1
ATOM 717 O O . PHE A 1 91 ? 2.005 -3.884 -17.162 1.00 98.19 91 PHE A O 1
ATOM 724 N N . LYS A 1 92 ? -0.145 -3.803 -16.514 1.00 97.19 92 LYS A N 1
ATOM 725 C CA . LYS A 1 92 ? -0.597 -4.913 -17.370 1.00 97.19 92 LYS A CA 1
ATOM 726 C C . LYS A 1 92 ? -0.236 -4.720 -18.850 1.00 97.19 92 LYS A C 1
ATOM 728 O O . LYS A 1 92 ? 0.030 -5.686 -19.550 1.00 97.19 92 LYS A O 1
ATOM 733 N N . LYS A 1 93 ? -0.199 -3.472 -19.333 1.00 97.56 93 LYS A N 1
ATOM 734 C CA . LYS A 1 93 ? 0.219 -3.150 -20.710 1.00 97.56 93 LYS A CA 1
ATOM 735 C C . LYS A 1 93 ? 1.673 -3.516 -21.012 1.00 97.56 93 LYS A C 1
ATOM 737 O O . LYS A 1 93 ? 1.977 -3.802 -22.162 1.00 97.56 93 LYS A O 1
ATOM 742 N N . ILE A 1 94 ? 2.555 -3.449 -20.017 1.00 97.44 94 ILE A N 1
ATOM 743 C CA . ILE A 1 94 ? 3.996 -3.679 -20.192 1.00 97.44 94 ILE A CA 1
ATOM 744 C C . ILE A 1 94 ? 4.477 -4.983 -19.553 1.00 97.44 94 ILE A C 1
ATOM 746 O O . ILE A 1 94 ? 5.593 -5.401 -19.831 1.00 97.44 94 ILE A O 1
ATOM 750 N N . GLU A 1 95 ? 3.648 -5.634 -18.734 1.00 96.75 95 GLU A N 1
ATOM 751 C CA . GLU A 1 95 ? 3.945 -6.912 -18.078 1.00 96.75 95 GLU A CA 1
ATOM 752 C C . GLU A 1 95 ? 4.518 -7.978 -19.035 1.00 96.75 95 GLU A C 1
ATOM 754 O O . GLU A 1 95 ? 5.541 -8.558 -18.676 1.00 96.75 95 GLU A O 1
ATOM 759 N N . PRO A 1 96 ? 3.982 -8.202 -20.258 1.00 96.50 96 PRO A N 1
ATOM 760 C CA . PRO A 1 96 ? 4.530 -9.214 -21.171 1.00 96.50 96 PRO A CA 1
ATOM 761 C C . PRO A 1 96 ? 5.960 -8.930 -21.650 1.00 96.50 96 PRO A C 1
ATOM 763 O O . PRO A 1 96 ? 6.614 -9.814 -22.191 1.00 96.50 96 PRO A O 1
ATOM 766 N N . LEU A 1 97 ? 6.434 -7.693 -21.486 1.00 96.81 97 LEU A N 1
ATOM 767 C CA . LEU A 1 97 ? 7.751 -7.236 -21.927 1.00 96.81 97 LEU A CA 1
ATOM 768 C C . LEU A 1 97 ? 8.803 -7.326 -20.809 1.00 96.81 97 LEU A C 1
ATOM 770 O O . LEU A 1 97 ? 9.922 -6.849 -20.980 1.00 96.81 97 LEU A O 1
ATOM 774 N N . ILE A 1 98 ? 8.443 -7.874 -19.644 1.00 95.38 98 ILE A N 1
ATOM 775 C CA . ILE A 1 98 ? 9.266 -7.873 -18.433 1.00 95.38 98 ILE A CA 1
ATOM 776 C C . ILE A 1 98 ? 9.424 -9.301 -17.913 1.00 95.38 98 ILE A C 1
ATOM 778 O O . ILE A 1 98 ? 8.473 -10.073 -17.861 1.00 95.38 98 ILE A O 1
ATOM 782 N N . THR A 1 99 ? 10.628 -9.641 -17.452 1.00 93.75 99 THR A N 1
ATOM 783 C CA . THR A 1 99 ? 10.975 -10.986 -16.953 1.00 93.75 99 THR A CA 1
ATOM 784 C C . THR A 1 99 ? 10.991 -11.095 -15.422 1.00 93.75 99 THR A C 1
ATOM 786 O O . THR A 1 99 ? 11.262 -12.157 -14.865 1.00 93.75 99 THR A O 1
ATOM 789 N N . SER A 1 100 ? 10.698 -10.007 -14.704 1.00 96.50 100 SER A N 1
ATOM 790 C CA . SER A 1 100 ? 10.795 -9.950 -13.242 1.00 96.50 100 SER A CA 1
ATOM 791 C C . SER A 1 100 ? 9.687 -10.738 -12.532 1.00 96.50 100 SER A C 1
ATOM 793 O O . SER A 1 100 ? 8.558 -10.265 -12.366 1.00 96.50 100 SER A O 1
ATOM 795 N N . ILE A 1 101 ? 10.053 -11.907 -11.998 1.00 96.62 101 ILE A N 1
ATOM 796 C CA . ILE A 1 101 ? 9.174 -12.747 -11.170 1.00 96.62 101 ILE A CA 1
ATOM 797 C C . ILE A 1 101 ? 8.691 -12.033 -9.895 1.00 96.62 101 ILE A C 1
ATOM 799 O O . ILE A 1 101 ? 7.561 -12.243 -9.452 1.00 96.62 101 ILE A O 1
ATOM 803 N N . LYS A 1 102 ? 9.507 -11.128 -9.336 1.00 98.06 102 LYS A N 1
ATOM 804 C CA . LYS A 1 102 ? 9.145 -10.321 -8.159 1.00 98.06 102 LYS A CA 1
ATOM 805 C C . LYS A 1 102 ? 8.007 -9.351 -8.469 1.00 98.06 102 LYS A C 1
ATOM 807 O O . LYS A 1 102 ? 7.065 -9.240 -7.689 1.00 98.06 102 LYS A O 1
ATOM 812 N N . LEU A 1 103 ? 8.065 -8.668 -9.617 1.00 97.94 103 LEU A N 1
ATOM 813 C CA . LEU A 1 103 ? 7.007 -7.736 -10.025 1.00 97.94 103 LEU A CA 1
ATOM 814 C C . LEU A 1 103 ? 5.709 -8.473 -10.359 1.00 97.94 103 LEU A C 1
ATOM 816 O O . LEU A 1 103 ? 4.644 -8.014 -9.953 1.00 97.94 103 LEU A O 1
ATOM 820 N N . LYS A 1 104 ? 5.798 -9.640 -11.009 1.00 97.75 104 LYS A N 1
ATOM 821 C CA . LYS A 1 104 ? 4.639 -10.505 -11.260 1.00 97.75 104 LYS A CA 1
ATOM 822 C C . LYS A 1 104 ? 3.952 -10.931 -9.958 1.00 97.75 104 LYS A C 1
ATOM 824 O O . LYS A 1 104 ? 2.752 -10.730 -9.806 1.00 97.75 104 LYS A O 1
ATOM 829 N N . ASN A 1 105 ? 4.700 -11.454 -8.986 1.00 98.31 105 ASN A N 1
ATOM 830 C CA . ASN A 1 105 ? 4.119 -11.877 -7.707 1.00 98.31 105 ASN A CA 1
ATOM 831 C C . ASN A 1 105 ? 3.562 -10.704 -6.896 1.00 98.31 105 ASN A C 1
ATOM 833 O O . ASN A 1 105 ? 2.496 -10.817 -6.293 1.00 98.31 105 ASN A O 1
ATOM 837 N N . TYR A 1 106 ? 4.224 -9.545 -6.931 1.00 98.44 106 TYR A N 1
ATOM 838 C CA . TYR A 1 106 ? 3.681 -8.343 -6.305 1.00 98.44 106 TYR A CA 1
ATOM 839 C C . TYR A 1 106 ? 2.387 -7.869 -6.985 1.00 98.44 106 TYR A C 1
ATOM 841 O O . TYR A 1 106 ? 1.454 -7.460 -6.298 1.00 98.44 106 TYR A O 1
ATOM 849 N N . TYR A 1 107 ? 2.280 -7.965 -8.313 1.00 98.19 107 TYR A N 1
ATOM 850 C CA . TYR A 1 107 ? 1.035 -7.693 -9.033 1.00 98.19 107 TYR A CA 1
ATOM 851 C C . TYR A 1 107 ? -0.101 -8.619 -8.582 1.00 98.19 107 TYR A C 1
ATOM 853 O O . TYR A 1 107 ? -1.157 -8.118 -8.191 1.00 98.19 107 TYR A O 1
ATOM 861 N N . LEU A 1 108 ? 0.128 -9.938 -8.569 1.00 97.94 108 LEU A N 1
ATOM 862 C CA . LEU A 1 108 ? -0.854 -10.934 -8.115 1.00 97.94 108 LEU A CA 1
ATOM 863 C C . LEU A 1 108 ? -1.328 -10.635 -6.686 1.00 97.94 108 LEU A C 1
ATOM 865 O O . LEU A 1 108 ? -2.529 -10.562 -6.419 1.00 97.94 108 LEU A O 1
ATOM 869 N N . PHE A 1 109 ? -0.386 -10.326 -5.792 1.00 98.06 109 PHE A N 1
ATOM 870 C CA . PHE A 1 109 ? -0.664 -9.941 -4.412 1.00 98.06 109 PHE A CA 1
ATOM 871 C C . PHE A 1 109 ? -1.578 -8.712 -4.309 1.00 98.06 109 PHE A C 1
ATOM 873 O O . PHE A 1 109 ? -2.603 -8.740 -3.626 1.00 98.06 109 PHE A O 1
ATOM 880 N N . ILE A 1 110 ? -1.250 -7.637 -5.027 1.00 97.00 110 ILE A N 1
ATOM 881 C CA . ILE A 1 110 ? -2.023 -6.387 -5.026 1.00 97.00 110 ILE A CA 1
ATOM 882 C C . ILE A 1 110 ? -3.406 -6.558 -5.683 1.00 97.00 110 ILE A C 1
ATOM 884 O O . ILE A 1 110 ? -4.360 -5.845 -5.349 1.00 97.00 110 ILE A O 1
ATOM 888 N N . GLN A 1 111 ? -3.544 -7.527 -6.587 1.00 95.62 111 GLN A N 1
ATOM 889 C CA . GLN A 1 111 ? -4.813 -7.898 -7.211 1.00 95.62 111 GLN A CA 1
ATOM 890 C C . GLN A 1 111 ? -5.638 -8.893 -6.394 1.00 95.62 111 GLN A C 1
ATOM 892 O O . GLN A 1 111 ? -6.764 -9.181 -6.790 1.00 95.62 111 GLN A O 1
ATOM 897 N N . LYS A 1 112 ? -5.136 -9.327 -5.228 1.00 94.56 112 LYS A N 1
ATOM 898 C CA . LYS A 1 112 ? -5.755 -10.332 -4.349 1.00 94.56 112 LYS A CA 1
ATOM 899 C C . LYS A 1 112 ? -5.884 -11.716 -4.988 1.00 94.56 112 LYS A C 1
ATOM 901 O O . LYS A 1 112 ? -6.686 -12.519 -4.518 1.00 94.56 112 LYS A O 1
ATOM 906 N N . ASP A 1 113 ? -5.079 -12.015 -6.000 1.00 95.81 113 ASP A N 1
ATOM 907 C CA . ASP A 1 113 ? -4.967 -13.363 -6.561 1.00 95.81 113 ASP A CA 1
ATOM 908 C C . ASP A 1 113 ? -4.007 -14.197 -5.701 1.00 95.81 113 ASP A C 1
ATOM 910 O O . ASP A 1 113 ? -2.913 -14.572 -6.113 1.00 95.81 113 ASP A O 1
ATOM 914 N N . ILE A 1 114 ? -4.371 -14.348 -4.424 1.00 94.69 114 ILE A N 1
ATOM 915 C CA . ILE A 1 114 ? -3.482 -14.824 -3.359 1.00 94.69 114 ILE A CA 1
ATOM 916 C C . ILE A 1 114 ? -3.056 -16.282 -3.571 1.00 94.69 114 ILE A C 1
ATOM 918 O O . ILE A 1 114 ? -1.931 -16.636 -3.221 1.00 94.69 114 ILE A O 1
ATOM 922 N N . ASP A 1 115 ? -3.907 -17.108 -4.176 1.00 95.50 115 ASP A N 1
ATOM 923 C CA . ASP A 1 115 ? -3.605 -18.520 -4.435 1.00 95.50 115 ASP A CA 1
ATOM 924 C C . ASP A 1 115 ? -2.534 -18.685 -5.527 1.00 95.50 115 ASP A C 1
ATOM 926 O O . ASP A 1 115 ? -1.758 -19.636 -5.493 1.00 95.50 115 ASP A O 1
ATOM 930 N N . ALA A 1 116 ? -2.436 -17.727 -6.457 1.00 96.88 116 ALA A N 1
ATOM 931 C CA . ALA A 1 116 ? -1.415 -17.705 -7.503 1.00 96.88 116 ALA A CA 1
ATOM 932 C C . ALA A 1 116 ? -0.091 -17.049 -7.063 1.00 96.88 116 ALA A C 1
ATOM 934 O O . ALA A 1 116 ? 0.884 -17.065 -7.818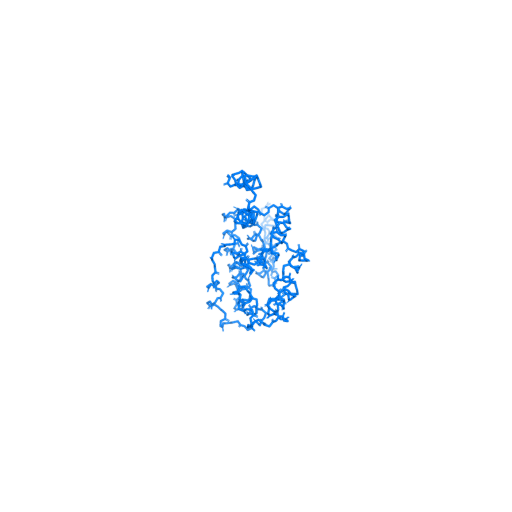 1.00 96.88 116 ALA A O 1
ATOM 935 N N . VAL A 1 117 ? -0.045 -16.435 -5.874 1.00 97.88 117 VAL A N 1
ATOM 936 C CA . VAL A 1 117 ? 1.157 -15.768 -5.358 1.00 97.88 117 VAL A CA 1
ATOM 937 C C . VAL A 1 117 ? 2.154 -16.794 -4.837 1.00 97.88 117 VAL A C 1
ATOM 939 O O . VAL A 1 117 ? 1.901 -17.505 -3.868 1.00 97.88 117 VAL A O 1
ATOM 942 N N . ASP A 1 118 ? 3.360 -16.766 -5.380 1.00 98.06 118 ASP A N 1
ATOM 943 C CA . ASP A 1 118 ? 4.518 -17.334 -4.713 1.00 98.06 118 ASP A CA 1
ATOM 944 C C . ASP A 1 118 ? 5.058 -16.324 -3.689 1.00 98.06 118 ASP A C 1
ATOM 946 O O . ASP A 1 118 ? 5.597 -15.257 -4.016 1.00 98.06 118 ASP A O 1
ATOM 950 N N . THR A 1 119 ? 4.860 -16.658 -2.412 1.00 97.44 119 THR A N 1
ATOM 951 C CA . THR A 1 119 ? 5.174 -15.764 -1.294 1.00 97.44 119 THR A CA 1
ATOM 952 C C . THR A 1 119 ? 6.665 -15.490 -1.146 1.00 97.44 119 THR A C 1
ATOM 954 O O . THR A 1 119 ? 7.016 -14.442 -0.610 1.00 97.44 119 THR A O 1
ATOM 957 N N . GLU A 1 120 ? 7.549 -16.353 -1.650 1.00 97.69 120 GLU A N 1
ATOM 958 C CA . GLU A 1 120 ? 8.999 -16.165 -1.525 1.00 97.69 120 GLU A CA 1
ATOM 959 C C . GLU A 1 120 ? 9.500 -14.990 -2.374 1.00 97.69 120 GLU A C 1
ATOM 961 O O . GLU A 1 120 ? 10.455 -14.300 -2.006 1.00 97.69 120 GLU A O 1
ATOM 966 N N . TYR A 1 121 ? 8.803 -14.691 -3.474 1.00 98.19 121 TYR A N 1
ATOM 967 C CA . TYR A 1 121 ? 9.127 -13.568 -4.353 1.00 98.19 121 TYR A CA 1
ATOM 968 C C . TYR A 1 121 ? 8.529 -12.232 -3.908 1.00 98.19 121 TYR A C 1
ATOM 970 O O . TYR A 1 121 ? 8.836 -11.194 -4.508 1.00 98.19 121 TYR A O 1
ATOM 978 N N . LEU A 1 122 ? 7.704 -12.217 -2.858 1.00 98.25 122 LEU A N 1
ATOM 979 C CA . LEU A 1 122 ? 7.227 -10.971 -2.270 1.00 98.25 122 LEU A CA 1
ATOM 980 C C . LEU A 1 122 ? 8.314 -10.299 -1.420 1.00 98.25 122 LEU A C 1
ATOM 982 O O . LEU A 1 122 ? 9.148 -10.977 -0.817 1.00 98.25 122 LEU A O 1
ATOM 986 N N . PRO A 1 123 ? 8.275 -8.959 -1.282 1.00 96.94 123 PRO A N 1
ATOM 987 C CA . PRO A 1 123 ? 9.036 -8.275 -0.243 1.00 96.94 123 PRO A CA 1
ATOM 988 C C . PRO A 1 123 ? 8.776 -8.907 1.130 1.00 96.94 123 PRO A C 1
ATOM 990 O O . PRO A 1 123 ? 7.618 -9.126 1.484 1.00 96.94 123 PRO A O 1
ATOM 993 N N . THR A 1 124 ? 9.831 -9.138 1.919 1.00 96.31 124 THR A N 1
ATOM 994 C CA . THR A 1 124 ? 9.791 -9.868 3.205 1.00 96.31 124 THR A CA 1
ATOM 995 C C . THR A 1 124 ? 8.646 -9.427 4.117 1.00 96.31 124 THR A C 1
ATOM 997 O O . THR A 1 124 ? 7.921 -10.252 4.661 1.00 96.31 124 THR A O 1
ATOM 1000 N N . LYS A 1 125 ? 8.400 -8.114 4.187 1.00 96.25 125 LYS A N 1
ATOM 1001 C CA . LYS A 1 125 ? 7.320 -7.498 4.975 1.00 96.25 125 LYS A CA 1
ATOM 1002 C C . LYS A 1 125 ? 5.893 -7.972 4.634 1.00 96.25 125 LYS A C 1
ATOM 1004 O O . LYS A 1 125 ? 4.983 -7.750 5.424 1.00 96.25 125 LYS A O 1
ATOM 1009 N N . TYR A 1 126 ? 5.676 -8.567 3.461 1.00 98.12 126 TYR A N 1
ATOM 1010 C CA . TYR A 1 126 ? 4.369 -9.046 2.999 1.00 98.12 126 TYR A CA 1
ATOM 1011 C C . TYR A 1 126 ? 4.232 -10.569 3.031 1.00 98.12 126 TYR A C 1
ATOM 1013 O O . TYR A 1 126 ? 3.113 -11.064 2.906 1.00 98.12 126 TYR A O 1
ATOM 1021 N N . GLN A 1 127 ? 5.328 -11.312 3.203 1.00 98.19 127 GLN A N 1
ATOM 1022 C CA . GLN A 1 127 ? 5.331 -12.769 3.048 1.00 98.19 127 GLN A CA 1
ATOM 1023 C C . GLN A 1 127 ? 4.424 -13.451 4.076 1.00 98.19 127 GLN A C 1
ATOM 1025 O O . GLN A 1 127 ? 3.528 -14.202 3.701 1.00 98.19 127 GLN A O 1
ATOM 1030 N N . ASP A 1 128 ? 4.580 -13.124 5.361 1.00 98.19 128 ASP A N 1
ATOM 1031 C CA . ASP A 1 128 ? 3.752 -13.687 6.438 1.00 98.19 128 ASP A CA 1
ATOM 1032 C C . ASP A 1 128 ? 2.270 -13.344 6.281 1.00 98.19 128 ASP A C 1
ATOM 1034 O O . ASP A 1 128 ? 1.393 -14.158 6.576 1.00 98.19 128 ASP A O 1
ATOM 1038 N N . PHE A 1 129 ? 1.980 -12.137 5.792 1.00 98.44 129 PHE A N 1
ATOM 1039 C CA . PHE A 1 129 ? 0.614 -11.708 5.527 1.00 98.44 129 PHE A CA 1
ATOM 1040 C C . PHE A 1 129 ? 0.005 -12.512 4.371 1.00 98.44 129 PHE A C 1
ATOM 1042 O O . PHE A 1 129 ? -1.109 -13.016 4.504 1.00 98.44 129 PHE A O 1
ATOM 1049 N N . ALA A 1 130 ? 0.738 -12.683 3.267 1.00 98.25 130 ALA A N 1
ATOM 1050 C CA . ALA A 1 130 ? 0.292 -13.472 2.123 1.00 98.25 130 ALA A CA 1
ATOM 1051 C C . ALA A 1 130 ? 0.073 -14.946 2.501 1.00 98.25 130 ALA A C 1
ATOM 1053 O O . ALA A 1 130 ? -1.001 -15.479 2.229 1.00 98.25 130 ALA A O 1
ATOM 1054 N N . LYS A 1 131 ? 1.009 -15.564 3.237 1.00 98.38 131 LYS A N 1
ATOM 1055 C CA . LYS A 1 131 ? 0.865 -16.933 3.770 1.00 98.38 131 LYS A CA 1
ATOM 1056 C C . LYS A 1 131 ? -0.371 -17.073 4.660 1.00 98.38 131 LYS A C 1
ATOM 1058 O O . LYS A 1 131 ? -1.106 -18.054 4.572 1.00 98.38 131 LYS A O 1
ATOM 1063 N N . ALA A 1 132 ? -0.638 -16.086 5.517 1.00 98.19 132 ALA A N 1
ATOM 1064 C CA . ALA A 1 132 ? -1.834 -16.095 6.352 1.00 98.19 132 ALA A CA 1
ATOM 1065 C C . ALA A 1 132 ? -3.126 -16.050 5.519 1.00 98.19 132 ALA A C 1
ATOM 1067 O O . ALA A 1 132 ? -4.095 -16.717 5.879 1.00 98.19 132 ALA A O 1
ATOM 1068 N N . LEU A 1 133 ? -3.143 -15.297 4.413 1.00 97.38 133 LEU A N 1
ATOM 1069 C CA . LEU A 1 133 ? -4.287 -15.250 3.502 1.00 97.38 133 LEU A CA 1
ATOM 1070 C C . LEU A 1 133 ? -4.467 -16.543 2.698 1.00 97.38 133 LEU A C 1
ATOM 1072 O O . LEU A 1 133 ? -5.602 -17.008 2.622 1.00 97.38 133 LEU A O 1
ATOM 1076 N N . GLN A 1 134 ? -3.388 -17.139 2.178 1.00 97.00 134 GLN A N 1
ATOM 1077 C CA . GLN A 1 134 ? -3.424 -18.436 1.476 1.00 97.00 134 GLN A CA 1
ATOM 1078 C C . GLN A 1 134 ? -4.017 -19.536 2.358 1.00 97.00 134 GLN A C 1
ATOM 1080 O O . GLN A 1 134 ? -4.857 -20.317 1.930 1.00 97.00 134 GLN A O 1
ATOM 1085 N N . ASN A 1 135 ? -3.667 -19.529 3.644 1.00 97.06 135 ASN A N 1
ATOM 1086 C CA . ASN A 1 135 ? -4.198 -20.477 4.622 1.00 97.06 135 ASN A CA 1
ATOM 1087 C C . ASN A 1 135 ? -5.614 -20.122 5.126 1.00 97.06 135 ASN A C 1
ATOM 1089 O O . ASN A 1 135 ? -6.081 -20.694 6.111 1.00 97.06 135 ASN A O 1
ATOM 1093 N N . GLY A 1 136 ? -6.278 -19.110 4.554 1.00 95.81 136 GLY A N 1
ATOM 1094 C CA . GLY A 1 136 ? -7.588 -18.620 5.002 1.00 95.81 136 GLY A CA 1
ATOM 1095 C C . GLY A 1 136 ? -7.595 -17.984 6.404 1.00 95.81 136 GLY A C 1
ATOM 1096 O O . GLY A 1 136 ? -8.648 -17.576 6.910 1.00 95.81 136 GLY A O 1
ATOM 1097 N N . ASN A 1 137 ? -6.434 -17.838 7.048 1.00 97.62 137 ASN A N 1
ATOM 1098 C CA . ASN A 1 137 ? -6.297 -17.401 8.431 1.00 97.62 137 ASN A CA 1
ATOM 1099 C C . ASN A 1 137 ? -6.331 -15.871 8.545 1.00 97.62 137 ASN A C 1
ATOM 1101 O O . ASN A 1 137 ? -5.333 -15.181 8.767 1.00 97.62 137 ASN A O 1
ATOM 1105 N N . THR A 1 138 ? -7.542 -15.325 8.447 1.00 96.62 138 THR A N 1
ATOM 1106 C CA . THR A 1 138 ? -7.751 -13.872 8.503 1.00 96.62 138 THR A CA 1
ATOM 1107 C C . THR A 1 138 ? -7.396 -13.275 9.875 1.00 96.62 138 THR A C 1
ATOM 1109 O O . THR A 1 138 ? -7.025 -12.101 9.963 1.00 96.62 138 THR A O 1
ATOM 1112 N N . LYS A 1 139 ? -7.475 -14.062 10.958 1.00 97.94 139 LYS A N 1
ATOM 1113 C CA . LYS A 1 139 ? -7.040 -13.622 12.291 1.00 97.94 139 LYS A CA 1
ATOM 1114 C C . LYS A 1 139 ? -5.536 -13.345 12.287 1.00 97.94 139 LYS A C 1
ATOM 1116 O O . LYS A 1 139 ? -5.137 -12.228 12.609 1.00 97.94 139 LYS A O 1
ATOM 1121 N N . ARG A 1 140 ? -4.732 -14.308 11.822 1.00 98.19 140 ARG A N 1
ATOM 1122 C CA . ARG A 1 140 ? -3.280 -14.144 11.684 1.00 98.19 140 ARG A CA 1
ATOM 1123 C C . ARG A 1 140 ? -2.932 -13.008 10.727 1.00 98.19 140 ARG A C 1
ATOM 1125 O O . ARG A 1 140 ? -2.071 -12.201 11.054 1.00 98.19 140 ARG A O 1
ATOM 1132 N N . ALA A 1 141 ? -3.637 -12.871 9.603 1.00 98.25 141 ALA A N 1
ATOM 1133 C CA . ALA A 1 141 ? -3.410 -11.763 8.674 1.00 98.25 141 ALA A CA 1
ATOM 1134 C C . ALA A 1 141 ? -3.594 -10.389 9.353 1.00 98.25 141 ALA A C 1
ATOM 1136 O O . ALA A 1 141 ? -2.771 -9.493 9.179 1.00 98.25 141 ALA A O 1
ATOM 1137 N N . ASN A 1 142 ? -4.626 -10.227 10.194 1.00 98.44 142 ASN A N 1
ATOM 1138 C CA . ASN A 1 142 ? -4.817 -9.001 10.976 1.00 98.44 142 ASN A CA 1
ATOM 1139 C C . ASN A 1 142 ? -3.718 -8.778 12.030 1.00 98.44 142 ASN A C 1
ATOM 1141 O O . ASN A 1 142 ? -3.396 -7.623 12.299 1.00 98.44 142 ASN A O 1
ATOM 1145 N N . GLU A 1 143 ? -3.172 -9.839 12.632 1.00 98.25 143 GLU A N 1
ATOM 1146 C CA . GLU A 1 143 ? -2.057 -9.763 13.589 1.00 98.25 143 GLU A CA 1
ATOM 1147 C C . GLU A 1 143 ? -0.753 -9.342 12.907 1.00 98.25 143 GLU A C 1
ATOM 1149 O O . GLU A 1 143 ? -0.062 -8.470 13.427 1.00 98.25 143 GLU A O 1
ATOM 1154 N N . VAL A 1 144 ? -0.453 -9.893 11.724 1.00 98.19 144 VAL A N 1
ATOM 1155 C CA . VAL A 1 144 ? 0.736 -9.521 10.939 1.00 98.19 144 VAL A CA 1
ATOM 1156 C C . VAL A 1 144 ? 0.714 -8.032 10.592 1.00 98.19 144 VAL A C 1
ATOM 1158 O O . VAL A 1 144 ? 1.734 -7.368 10.734 1.00 98.19 144 VAL A O 1
ATOM 1161 N N . ILE A 1 145 ? -0.445 -7.458 10.239 1.00 98.06 145 ILE A N 1
ATOM 1162 C CA . ILE A 1 145 ? -0.568 -6.007 9.982 1.00 98.06 145 ILE A CA 1
ATOM 1163 C C . ILE A 1 145 ? -0.055 -5.170 11.164 1.00 98.06 145 ILE A C 1
ATOM 1165 O O . ILE A 1 145 ? 0.567 -4.129 10.959 1.00 98.06 145 ILE A O 1
ATOM 1169 N N . LEU A 1 146 ? -0.294 -5.613 12.402 1.00 97.56 146 LEU A N 1
ATOM 1170 C CA . LEU A 1 146 ? 0.141 -4.886 13.601 1.00 97.56 146 LEU A CA 1
ATOM 1171 C C . LEU A 1 146 ? 1.664 -4.911 13.790 1.00 97.56 146 LEU A C 1
ATOM 1173 O O . LEU A 1 146 ? 2.182 -4.072 14.518 1.00 97.56 146 LEU A O 1
ATOM 1177 N N . GLN A 1 147 ? 2.352 -5.866 13.162 1.00 96.94 147 GLN A N 1
ATOM 1178 C CA . GLN A 1 147 ? 3.803 -6.058 13.237 1.00 96.94 147 GLN A CA 1
ATOM 1179 C C . GLN A 1 147 ? 4.547 -5.346 12.097 1.00 96.94 147 GLN A C 1
ATOM 1181 O O . GLN A 1 147 ? 5.758 -5.176 12.169 1.00 96.94 147 GLN A O 1
ATOM 1186 N N . ILE A 1 148 ? 3.843 -4.919 11.044 1.00 96.75 148 ILE A N 1
ATOM 1187 C CA . ILE A 1 148 ? 4.446 -4.171 9.938 1.00 96.75 148 ILE A CA 1
ATOM 1188 C C . ILE A 1 148 ? 4.765 -2.747 10.408 1.00 96.75 148 ILE A C 1
ATOM 1190 O O . ILE A 1 148 ? 3.859 -1.991 10.755 1.00 96.75 148 ILE A O 1
ATOM 1194 N N . GLU A 1 149 ? 6.042 -2.373 10.361 1.00 93.94 149 GLU A N 1
ATOM 1195 C CA . GLU A 1 149 ? 6.520 -1.046 10.775 1.00 93.94 149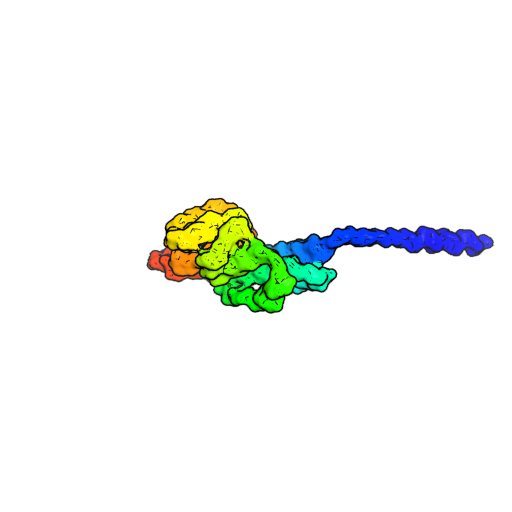 GLU A CA 1
ATOM 1196 C C . GLU A 1 149 ? 6.152 0.055 9.774 1.00 93.94 149 GLU A C 1
ATOM 1198 O O . GLU A 1 149 ? 5.728 1.142 10.161 1.00 93.94 149 GLU A O 1
ATOM 1203 N N . ASP A 1 150 ? 6.288 -0.227 8.474 1.00 95.94 150 ASP A N 1
ATOM 1204 C CA . ASP A 1 150 ? 6.027 0.760 7.427 1.00 95.94 150 ASP A CA 1
ATOM 1205 C C . ASP A 1 150 ? 4.515 1.050 7.308 1.00 95.94 150 ASP A C 1
ATOM 1207 O O . ASP A 1 150 ? 3.752 0.165 6.893 1.00 95.94 150 ASP A O 1
ATOM 1211 N N . PRO A 1 151 ? 4.054 2.283 7.598 1.00 97.12 151 PRO A N 1
ATOM 1212 C CA . PRO A 1 151 ? 2.632 2.629 7.590 1.00 97.12 151 PRO A CA 1
ATOM 1213 C C . PRO A 1 151 ? 1.987 2.452 6.210 1.00 97.12 151 PRO A C 1
ATOM 1215 O O . PRO A 1 151 ? 0.810 2.103 6.121 1.00 97.12 151 PRO A O 1
ATOM 1218 N N . ILE A 1 152 ? 2.740 2.645 5.120 1.00 97.56 152 ILE A N 1
ATOM 1219 C CA . ILE A 1 152 ? 2.222 2.439 3.760 1.00 97.56 152 ILE A CA 1
ATOM 1220 C C . ILE A 1 152 ? 1.960 0.948 3.529 1.00 97.56 152 ILE A C 1
ATOM 1222 O O . ILE A 1 152 ? 0.891 0.572 3.049 1.00 97.56 152 ILE A O 1
ATOM 1226 N N . SER A 1 153 ? 2.897 0.088 3.929 1.00 98.00 153 SER A N 1
ATOM 1227 C CA . SER A 1 153 ? 2.733 -1.367 3.867 1.00 98.00 153 SER A CA 1
ATOM 1228 C C . SER A 1 153 ? 1.572 -1.860 4.742 1.00 98.00 153 SER A C 1
ATOM 1230 O O . SER A 1 153 ? 0.834 -2.757 4.323 1.00 98.00 153 SER A O 1
ATOM 1232 N N . GLN A 1 154 ? 1.341 -1.244 5.909 1.00 97.94 154 GLN A N 1
ATOM 1233 C CA . GLN A 1 154 ? 0.146 -1.506 6.723 1.00 97.94 154 GLN A CA 1
ATOM 1234 C C . GLN A 1 154 ? -1.141 -1.144 5.977 1.00 97.94 154 GLN A C 1
ATOM 1236 O O . GLN A 1 154 ? -2.094 -1.918 5.983 1.00 97.94 154 GLN A O 1
ATOM 1241 N N . MET A 1 155 ? -1.188 0.012 5.308 1.00 98.12 155 MET A N 1
ATOM 1242 C CA . MET A 1 155 ? -2.365 0.407 4.529 1.00 98.12 155 MET A CA 1
ATOM 1243 C C . MET A 1 155 ? -2.614 -0.519 3.334 1.00 98.12 155 MET A C 1
ATOM 1245 O O . MET A 1 155 ? -3.760 -0.895 3.090 1.00 98.12 155 MET A O 1
ATOM 1249 N N . ILE A 1 156 ? -1.559 -0.912 2.611 1.00 97.81 156 ILE A N 1
ATOM 1250 C CA . ILE A 1 156 ? -1.654 -1.853 1.487 1.00 97.81 156 ILE A CA 1
ATOM 1251 C C . ILE A 1 156 ? -2.251 -3.173 1.973 1.00 97.81 156 ILE A C 1
ATOM 1253 O O . ILE A 1 156 ? -3.306 -3.575 1.493 1.00 97.81 156 ILE A O 1
ATOM 1257 N N . THR A 1 157 ? -1.640 -3.814 2.967 1.00 98.00 157 THR A N 1
ATOM 1258 C CA . THR A 1 157 ? -2.116 -5.104 3.504 1.00 98.00 157 THR A CA 1
ATOM 1259 C C . THR A 1 157 ? -3.529 -5.009 4.072 1.00 98.00 157 THR A C 1
ATOM 1261 O O . THR A 1 157 ? -4.368 -5.870 3.810 1.00 98.00 157 THR A O 1
ATOM 1264 N N . LEU A 1 158 ? -3.853 -3.919 4.766 1.00 97.25 158 LEU A N 1
ATOM 1265 C CA . LEU A 1 158 ? -5.199 -3.687 5.274 1.00 97.25 158 LEU A CA 1
ATOM 1266 C C . LEU A 1 158 ? -6.237 -3.525 4.150 1.00 97.25 158 LEU A C 1
ATOM 1268 O O . LEU A 1 158 ? -7.343 -4.050 4.276 1.00 97.25 158 LEU A O 1
ATOM 1272 N N . SER A 1 159 ? -5.889 -2.874 3.034 1.00 95.38 159 SER A N 1
ATOM 1273 C CA . SER A 1 159 ? -6.772 -2.778 1.858 1.00 95.38 159 SER A CA 1
ATOM 1274 C C . SER A 1 159 ? -7.070 -4.136 1.209 1.00 95.38 159 SER A C 1
ATOM 1276 O O . SER A 1 159 ? -8.102 -4.302 0.556 1.00 95.38 159 SER A O 1
ATOM 1278 N N . LEU A 1 160 ? -6.209 -5.137 1.430 1.00 95.88 160 LEU A N 1
ATOM 1279 C CA . LEU A 1 160 ? -6.400 -6.483 0.896 1.00 95.88 160 LEU A CA 1
ATOM 1280 C C . LEU A 1 160 ? -7.386 -7.332 1.718 1.00 95.88 160 LEU A C 1
ATOM 1282 O O . LEU A 1 160 ? -7.897 -8.325 1.211 1.00 95.88 160 LEU A O 1
ATOM 1286 N N . LEU A 1 161 ? -7.709 -6.930 2.954 1.00 95.06 161 LEU A N 1
ATOM 1287 C CA . LEU A 1 161 ? -8.640 -7.652 3.834 1.00 95.06 161 LEU A CA 1
ATOM 1288 C C . LEU A 1 161 ? -10.122 -7.308 3.625 1.00 95.06 161 LEU A C 1
ATOM 1290 O O . LEU A 1 161 ? -10.985 -7.984 4.193 1.00 95.06 161 LEU A O 1
ATOM 1294 N N . ASP A 1 162 ? -10.442 -6.261 2.862 1.00 86.44 162 ASP A N 1
ATOM 1295 C CA . ASP A 1 162 ? -11.809 -5.760 2.673 1.00 86.44 162 ASP A CA 1
ATOM 1296 C C . ASP A 1 162 ? -12.591 -5.662 4.001 1.00 86.44 162 ASP A C 1
ATOM 1298 O O . ASP A 1 162 ? -12.132 -5.124 5.015 1.00 86.44 162 ASP A O 1
ATOM 1302 N N . LYS A 1 163 ? -13.795 -6.246 4.040 1.00 90.31 163 LYS A N 1
ATOM 1303 C CA . LYS A 1 163 ? -14.668 -6.273 5.215 1.00 90.31 163 LYS A CA 1
ATOM 1304 C C . LYS A 1 163 ? -14.071 -7.072 6.378 1.00 90.31 163 LYS A C 1
ATOM 1306 O O . LYS A 1 163 ? -14.524 -6.867 7.506 1.00 90.31 163 LYS A O 1
ATOM 1311 N N . LYS A 1 164 ? -13.061 -7.919 6.150 1.00 95.44 164 LYS A N 1
ATOM 1312 C CA . LYS A 1 164 ? -12.432 -8.764 7.176 1.00 95.44 164 LYS A CA 1
ATOM 1313 C C . LYS A 1 164 ? -11.370 -8.032 8.013 1.00 95.44 164 LYS A C 1
ATOM 1315 O O . LYS A 1 164 ? -10.894 -8.582 9.005 1.00 95.44 164 LYS A O 1
ATOM 1320 N N . ALA A 1 165 ? -11.027 -6.784 7.675 1.00 96.44 165 ALA A N 1
ATOM 1321 C CA . ALA A 1 165 ? -10.166 -5.954 8.517 1.00 96.44 165 ALA A CA 1
ATOM 1322 C C . ALA A 1 165 ? -10.822 -5.684 9.886 1.00 96.44 165 ALA A C 1
ATOM 1324 O O . ALA A 1 165 ? -11.990 -5.278 9.975 1.00 96.44 165 ALA A O 1
ATOM 1325 N N . THR A 1 166 ? -10.082 -5.893 10.973 1.00 97.19 166 THR A N 1
ATOM 1326 C CA . THR A 1 166 ? -10.584 -5.659 12.333 1.00 97.19 166 THR A CA 1
ATOM 1327 C C . THR A 1 166 ? -10.550 -4.173 12.699 1.00 97.19 166 THR A C 1
ATOM 1329 O O . THR A 1 166 ? -9.757 -3.392 12.171 1.00 97.19 166 THR A O 1
ATOM 1332 N N . LYS A 1 167 ? -11.377 -3.763 13.676 1.00 97.00 167 LYS A N 1
ATOM 1333 C CA . LYS A 1 167 ? -11.288 -2.406 14.253 1.00 97.00 167 LYS A CA 1
ATOM 1334 C C . LYS A 1 167 ? -9.911 -2.135 14.870 1.00 97.00 167 LYS A C 1
ATOM 1336 O O . LYS A 1 167 ? -9.498 -0.982 14.893 1.00 97.00 167 LYS A O 1
ATOM 1341 N N . ARG A 1 168 ? -9.232 -3.166 15.392 1.00 97.62 168 ARG A N 1
ATOM 1342 C CA . ARG A 1 168 ? -7.895 -3.044 15.987 1.00 97.62 168 ARG A CA 1
ATOM 1343 C C . ARG A 1 168 ? -6.874 -2.671 14.917 1.00 97.62 168 ARG A C 1
ATOM 1345 O O . ARG A 1 168 ? -6.264 -1.619 15.046 1.00 97.62 168 ARG A O 1
ATOM 1352 N N . SER A 1 169 ? -6.782 -3.453 13.842 1.00 98.00 169 SER A N 1
ATOM 1353 C CA . SER A 1 169 ? -5.863 -3.177 12.730 1.00 98.00 169 SER A CA 1
ATOM 1354 C C . SER A 1 169 ? -6.129 -1.802 12.116 1.00 98.00 169 SER A C 1
ATOM 1356 O O . SER A 1 169 ? -5.207 -1.007 12.003 1.00 98.00 169 SER A O 1
ATOM 1358 N N . LEU A 1 170 ? -7.397 -1.445 11.869 1.00 98.06 170 LEU A N 1
ATOM 1359 C CA . LEU A 1 170 ? -7.760 -0.109 11.378 1.00 98.06 170 LEU A CA 1
ATOM 1360 C C . LEU A 1 170 ? -7.295 1.032 12.294 1.00 98.06 170 LEU A C 1
ATOM 1362 O O . LEU A 1 170 ? -6.795 2.040 11.805 1.00 98.06 170 LEU A O 1
ATOM 1366 N N . LYS A 1 171 ? -7.474 0.903 13.616 1.00 98.00 171 LYS A N 1
ATOM 1367 C CA . LYS A 1 171 ? -7.069 1.939 14.580 1.00 98.00 171 LYS A CA 1
ATOM 1368 C C . LYS A 1 171 ? -5.554 2.060 14.696 1.00 98.00 171 LYS A C 1
ATOM 1370 O O . LYS A 1 171 ? -5.059 3.180 14.738 1.00 98.00 171 LYS A O 1
ATOM 1375 N N . THR A 1 172 ? -4.838 0.938 14.731 1.00 98.06 172 THR A N 1
ATOM 1376 C CA . THR A 1 172 ? -3.371 0.931 14.782 1.00 98.06 172 THR A CA 1
ATOM 1377 C C . THR A 1 172 ? -2.786 1.544 13.514 1.00 98.06 172 THR A C 1
ATOM 1379 O O . THR A 1 172 ? -1.990 2.473 13.603 1.00 98.06 172 THR A O 1
ATOM 1382 N N . THR A 1 173 ? -3.253 1.124 12.334 1.00 98.38 173 THR A N 1
ATOM 1383 C CA . THR A 1 173 ? -2.828 1.736 11.070 1.00 98.38 173 THR A CA 1
ATOM 1384 C C . THR A 1 173 ? -3.186 3.223 11.030 1.00 98.38 173 THR A C 1
ATOM 1386 O O . THR A 1 173 ? -2.356 4.029 10.631 1.00 98.38 173 THR A O 1
ATOM 1389 N N . LEU A 1 174 ? -4.375 3.626 11.504 1.00 98.50 174 LEU A N 1
ATOM 1390 C CA . LEU A 1 174 ? -4.756 5.041 11.583 1.00 98.50 174 LEU A CA 1
ATOM 1391 C C . LEU A 1 174 ? -3.787 5.845 12.451 1.00 98.50 174 LEU A C 1
ATOM 1393 O O . LEU A 1 174 ? -3.411 6.947 12.060 1.00 98.50 174 LEU A O 1
ATOM 1397 N N . GLN A 1 175 ? -3.392 5.324 13.612 1.00 98.12 175 GLN A N 1
ATOM 1398 C CA . GLN A 1 175 ? -2.449 5.998 14.501 1.00 98.12 175 GLN A CA 1
ATOM 1399 C C . GLN A 1 175 ? -1.098 6.213 13.811 1.00 98.12 175 GLN A C 1
ATOM 1401 O O . GLN A 1 175 ? -0.605 7.339 13.790 1.00 98.12 175 GLN A O 1
ATOM 1406 N N . ASN A 1 176 ? -0.558 5.170 13.178 1.00 97.88 176 ASN A N 1
ATOM 1407 C CA . ASN A 1 176 ? 0.719 5.244 12.473 1.00 97.88 176 ASN A CA 1
ATOM 1408 C C . ASN A 1 176 ? 0.641 6.216 11.289 1.00 97.88 176 ASN A C 1
ATOM 1410 O O . ASN A 1 176 ? 1.422 7.151 11.195 1.00 97.88 176 ASN A O 1
ATOM 1414 N N . VAL A 1 177 ? -0.365 6.085 10.428 1.00 97.94 177 VAL A N 1
ATOM 1415 C CA . VAL A 1 177 ? -0.574 6.978 9.273 1.00 97.94 177 VAL A CA 1
ATOM 1416 C C . VAL A 1 177 ? -0.776 8.438 9.710 1.00 97.94 177 VAL A C 1
ATOM 1418 O O . VAL A 1 177 ? -0.290 9.355 9.046 1.00 97.94 177 VAL A O 1
ATOM 1421 N N . SER A 1 178 ? -1.438 8.669 10.849 1.00 97.94 178 SER A N 1
ATOM 1422 C CA . SER A 1 178 ? -1.592 10.013 11.428 1.00 97.94 178 SER A CA 1
ATOM 1423 C C . SER A 1 178 ? -0.260 10.595 11.900 1.00 97.94 178 SER A C 1
ATOM 1425 O O . SER A 1 178 ? -0.014 11.775 11.668 1.00 97.94 178 SER A O 1
ATOM 1427 N N . PHE A 1 179 ? 0.606 9.783 12.516 1.00 97.69 179 PHE A N 1
ATOM 1428 C CA . PHE A 1 179 ? 1.932 10.209 12.978 1.00 97.69 179 PHE A CA 1
ATOM 1429 C C . PHE A 1 179 ? 2.797 10.759 11.833 1.00 97.69 179 PHE A C 1
ATOM 1431 O O . PHE A 1 179 ? 3.445 11.788 11.993 1.00 97.69 179 PHE A O 1
ATOM 1438 N N . TYR A 1 180 ? 2.736 10.143 10.650 1.00 97.19 180 TYR A N 1
ATOM 1439 C CA . TYR A 1 180 ? 3.461 10.610 9.460 1.00 97.19 180 TYR A CA 1
ATOM 1440 C C . TYR A 1 180 ? 2.762 11.755 8.699 1.00 97.19 180 TYR A C 1
ATOM 1442 O O . TYR A 1 180 ? 3.259 12.211 7.667 1.00 97.19 180 TYR A O 1
ATOM 1450 N N . GLY A 1 181 ? 1.602 12.232 9.167 1.00 97.31 181 GLY A N 1
ATOM 1451 C CA . GLY A 1 181 ? 0.856 13.306 8.504 1.00 97.31 181 GLY A CA 1
ATOM 1452 C C . GLY A 1 181 ? 0.249 12.901 7.155 1.00 97.31 181 GLY A C 1
ATOM 1453 O O . GLY A 1 181 ? 0.039 13.744 6.281 1.00 97.31 181 GLY A O 1
ATOM 1454 N N . TYR A 1 182 ? -0.037 11.613 6.951 1.00 98.12 182 TYR A N 1
ATOM 1455 C CA . TYR A 1 182 ? -0.609 11.090 5.708 1.00 98.12 182 TYR A CA 1
ATOM 1456 C C . TYR A 1 182 ? -2.126 11.326 5.645 1.00 98.12 182 TYR A C 1
ATOM 1458 O O . TYR A 1 182 ? -2.926 10.396 5.778 1.00 98.12 182 TYR A O 1
ATOM 1466 N N . LYS A 1 183 ? -2.519 12.594 5.440 1.00 98.00 183 LYS A N 1
ATOM 1467 C CA . LYS A 1 183 ? -3.911 13.089 5.401 1.00 98.00 183 LYS A CA 1
ATOM 1468 C C . LYS A 1 183 ? -4.855 12.183 4.605 1.00 98.00 183 LYS A C 1
ATOM 1470 O O . LYS A 1 183 ? -5.908 11.809 5.116 1.00 98.00 183 LYS A O 1
ATOM 1475 N N . GLU A 1 184 ? -4.492 11.789 3.386 1.00 98.31 184 GLU A N 1
ATOM 1476 C CA . GLU A 1 184 ? -5.359 10.956 2.537 1.00 98.31 184 GLU A CA 1
ATOM 1477 C C . GLU A 1 184 ? -5.602 9.569 3.152 1.00 98.31 184 GLU A C 1
ATOM 1479 O O . GLU A 1 184 ? -6.728 9.066 3.135 1.00 98.31 184 GLU A O 1
ATOM 1484 N N . GLY A 1 185 ? -4.571 8.975 3.762 1.00 98.06 185 GLY A N 1
ATOM 1485 C CA . GLY A 1 185 ? -4.691 7.707 4.478 1.00 98.06 185 GLY A CA 1
ATOM 1486 C C . GLY A 1 185 ? -5.536 7.830 5.745 1.00 98.06 185 GLY A C 1
ATOM 1487 O O . GLY A 1 185 ? -6.393 6.984 5.999 1.00 98.06 185 GLY A O 1
ATOM 1488 N N . VAL A 1 186 ? -5.363 8.917 6.503 1.00 98.56 186 VAL A N 1
ATOM 1489 C CA . VAL A 1 186 ? -6.188 9.231 7.681 1.00 98.56 186 VAL A CA 1
ATOM 1490 C C . VAL A 1 186 ? -7.665 9.327 7.299 1.00 98.56 186 VAL A C 1
ATOM 1492 O O . VAL A 1 186 ? -8.510 8.685 7.927 1.00 98.56 186 VAL A O 1
ATOM 1495 N N . LEU A 1 187 ? -7.987 10.085 6.248 1.00 98.44 187 LEU A N 1
ATOM 1496 C CA . LEU A 1 187 ? -9.359 10.248 5.767 1.00 98.44 187 LEU A CA 1
ATOM 1497 C C . LEU A 1 187 ? -9.971 8.912 5.333 1.00 98.44 187 LEU A C 1
ATOM 1499 O O . LEU A 1 187 ? -11.124 8.632 5.668 1.00 98.44 187 LEU A O 1
ATOM 1503 N N . TYR A 1 188 ? -9.214 8.079 4.618 1.00 97.94 188 TYR A N 1
ATOM 1504 C CA . TYR A 1 188 ? -9.659 6.742 4.227 1.00 97.94 188 TYR A CA 1
ATOM 1505 C C . TYR A 1 188 ? -9.961 5.859 5.450 1.00 97.94 188 TYR A C 1
ATOM 1507 O O . TYR A 1 188 ? -11.073 5.348 5.593 1.00 97.94 188 TYR A O 1
ATOM 1515 N N . LEU A 1 189 ? -9.018 5.741 6.386 1.00 98.25 189 LEU A N 1
ATOM 1516 C CA . LEU A 1 189 ? -9.152 4.868 7.555 1.00 98.25 189 LEU A CA 1
ATOM 1517 C C . LEU A 1 189 ? -10.265 5.323 8.507 1.00 98.25 189 LEU A C 1
ATOM 1519 O O . LEU A 1 189 ? -10.980 4.490 9.066 1.00 98.25 189 LEU A O 1
ATOM 1523 N N . LEU A 1 190 ? -10.469 6.635 8.665 1.00 98.44 190 LEU A N 1
ATOM 1524 C CA . LEU A 1 190 ? -11.601 7.175 9.421 1.00 98.44 190 LEU A CA 1
ATOM 1525 C C . LEU A 1 190 ? -12.944 6.804 8.776 1.00 98.44 190 LEU A C 1
ATOM 1527 O O . LEU A 1 190 ? -13.875 6.436 9.496 1.00 98.44 190 LEU A O 1
ATOM 1531 N N . LYS A 1 191 ? -13.053 6.841 7.441 1.00 97.56 191 LYS A N 1
ATOM 1532 C CA . LYS A 1 191 ? -14.261 6.391 6.724 1.00 97.56 191 LYS A CA 1
ATOM 1533 C C . LYS A 1 191 ? -14.507 4.894 6.934 1.00 97.56 191 LYS A C 1
ATOM 1535 O O . LYS A 1 191 ? -15.637 4.506 7.228 1.00 97.56 191 LYS A O 1
ATOM 1540 N N . GLU A 1 192 ? -13.470 4.061 6.868 1.00 97.56 192 GLU A N 1
ATOM 1541 C CA . GLU A 1 192 ? -13.588 2.619 7.133 1.00 97.56 192 GLU A CA 1
ATOM 1542 C C . GLU A 1 192 ? -13.978 2.312 8.587 1.00 97.56 192 GLU A C 1
ATOM 1544 O O . GLU A 1 192 ? -14.844 1.471 8.853 1.00 97.56 192 GLU A O 1
ATOM 1549 N N . LEU A 1 193 ? -13.415 3.044 9.552 1.00 97.38 193 LEU A N 1
ATOM 1550 C CA . LEU A 1 193 ? -13.819 2.942 10.954 1.00 97.38 193 LEU A CA 1
ATOM 1551 C C . LEU A 1 193 ? -15.268 3.378 11.165 1.00 97.38 193 LEU A C 1
ATOM 1553 O O . LEU A 1 193 ? -15.992 2.707 11.901 1.00 97.38 193 LEU A O 1
ATOM 1557 N N . LEU A 1 194 ? -15.717 4.449 10.504 1.00 97.56 194 LEU A N 1
ATOM 1558 C CA . LEU A 1 194 ? -17.102 4.911 10.584 1.00 97.56 194 LEU A CA 1
ATOM 1559 C C . LEU A 1 194 ? -18.085 3.844 10.086 1.00 97.56 194 LEU A C 1
ATOM 1561 O O . LEU A 1 194 ? -19.135 3.651 10.699 1.00 97.56 194 LEU A O 1
ATOM 1565 N N . LYS A 1 195 ? -17.744 3.115 9.014 1.00 96.12 195 LYS A N 1
ATOM 1566 C CA . LYS A 1 195 ? -18.560 2.000 8.502 1.00 96.12 195 LYS A CA 1
ATOM 1567 C C . LYS A 1 195 ? -18.707 0.870 9.529 1.00 96.12 195 LYS A C 1
ATOM 1569 O O . LYS A 1 195 ? -19.769 0.263 9.618 1.00 96.12 195 LYS A O 1
ATOM 1574 N N . LYS A 1 196 ? -17.666 0.598 10.326 1.00 95.56 196 LYS A N 1
ATOM 1575 C CA . LYS A 1 196 ? -17.642 -0.498 11.318 1.00 95.56 196 LYS A CA 1
ATOM 1576 C C . LYS A 1 196 ? -18.099 -0.092 12.721 1.00 95.56 196 LYS A C 1
ATOM 1578 O O . LYS A 1 196 ? -18.394 -0.964 13.545 1.00 95.56 196 LYS A O 1
ATOM 1583 N N . GLU A 1 197 ? -18.094 1.194 13.058 1.00 96.44 197 GLU A N 1
ATOM 1584 C CA . GLU A 1 197 ? -18.451 1.657 14.397 1.00 96.44 197 GLU A CA 1
ATOM 1585 C C . GLU A 1 197 ? -19.969 1.654 14.600 1.00 96.44 197 GLU A C 1
ATOM 1587 O O . GLU A 1 197 ? -20.708 2.223 13.804 1.00 96.44 197 GLU A O 1
ATOM 1592 N N . LYS A 1 198 ? -20.433 1.022 15.681 1.00 96.00 198 LYS A N 1
ATOM 1593 C CA . LYS A 1 198 ? -21.858 0.932 16.034 1.00 96.00 198 LYS A CA 1
ATOM 1594 C C . LYS A 1 198 ? -22.234 1.931 17.127 1.00 96.00 198 LYS A C 1
ATOM 1596 O O . LYS A 1 198 ? -23.374 2.370 17.181 1.00 96.00 198 LYS A O 1
ATOM 1601 N N . ASN A 1 199 ? -21.279 2.317 17.976 1.00 97.62 199 ASN A N 1
ATOM 1602 C CA . ASN A 1 199 ? -21.538 3.244 19.072 1.00 97.62 199 ASN A CA 1
ATOM 1603 C C . ASN A 1 199 ? -21.793 4.675 18.536 1.00 97.62 199 ASN A C 1
ATOM 1605 O O . ASN A 1 199 ? -20.917 5.217 17.852 1.00 97.62 199 ASN A O 1
ATOM 1609 N N . PRO A 1 200 ? -22.942 5.303 18.848 1.00 97.25 200 PRO A N 1
ATOM 1610 C CA . PRO A 1 200 ? -23.335 6.590 18.269 1.00 97.25 200 PRO A CA 1
ATOM 1611 C C . PRO A 1 200 ? -22.381 7.728 18.648 1.00 97.25 200 PRO A C 1
ATOM 1613 O O . PRO A 1 200 ? -21.976 8.495 17.776 1.00 97.25 200 PRO A O 1
ATOM 1616 N N . THR A 1 201 ? -21.931 7.784 19.903 1.00 97.69 201 THR A N 1
ATOM 1617 C CA . THR A 1 201 ? -20.977 8.792 20.389 1.00 97.69 201 THR A CA 1
ATOM 1618 C C . THR A 1 201 ? -19.644 8.700 19.647 1.00 97.69 201 THR A C 1
ATOM 1620 O O . THR A 1 201 ? -19.138 9.695 19.133 1.00 97.69 201 THR A O 1
ATOM 1623 N N . LYS A 1 202 ? -19.091 7.489 19.495 1.00 96.94 202 LYS A N 1
ATOM 1624 C CA . LYS A 1 202 ? -17.840 7.277 18.744 1.00 96.94 202 LYS A CA 1
ATOM 1625 C C . LYS A 1 202 ? -17.998 7.620 17.262 1.00 96.94 202 LYS A C 1
ATOM 1627 O O . LYS A 1 202 ? -17.092 8.209 16.677 1.00 96.94 202 LYS A O 1
ATOM 1632 N N . ARG A 1 203 ? -19.146 7.296 16.654 1.00 98.19 203 ARG A N 1
ATOM 1633 C CA . ARG A 1 203 ? -19.457 7.703 15.272 1.00 98.19 203 ARG A CA 1
ATOM 1634 C C . ARG A 1 203 ? -19.493 9.225 15.132 1.00 98.19 203 ARG A C 1
ATOM 1636 O O . ARG A 1 203 ? -18.948 9.730 14.156 1.00 98.19 203 ARG A O 1
ATOM 1643 N N . ALA A 1 204 ? -20.100 9.942 16.081 1.00 98.19 204 ALA A N 1
ATOM 1644 C CA . ALA A 1 204 ? -20.158 11.405 16.070 1.00 98.19 204 ALA A CA 1
ATOM 1645 C C . ALA A 1 204 ? -18.752 12.024 16.096 1.00 98.19 204 ALA A C 1
ATOM 1647 O O . ALA A 1 204 ? -18.438 12.861 15.252 1.00 98.19 204 ALA A O 1
ATOM 1648 N N . VAL A 1 205 ? -17.866 11.516 16.960 1.00 98.12 205 VAL A N 1
ATOM 1649 C CA . VAL A 1 205 ? -16.457 11.943 17.012 1.00 98.12 205 VAL A CA 1
ATOM 1650 C C . VAL A 1 205 ? -15.735 11.684 15.686 1.00 98.12 205 VAL A C 1
ATOM 1652 O O . VAL A 1 205 ? -15.036 12.559 15.180 1.00 98.12 205 VAL A O 1
ATOM 1655 N N . ILE A 1 206 ? -15.900 10.497 15.088 1.00 98.19 206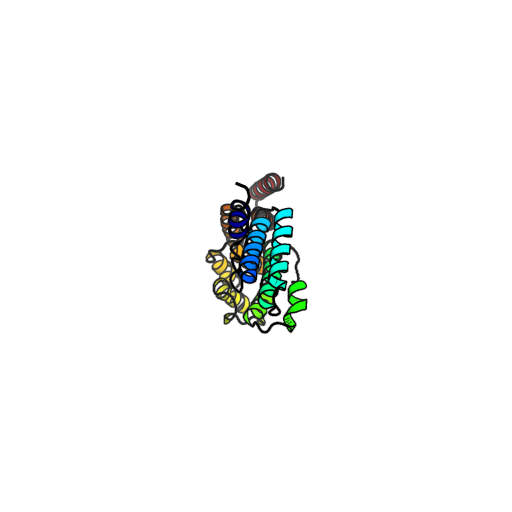 ILE A N 1
ATOM 1656 C CA . ILE A 1 206 ? -15.271 10.178 13.794 1.00 98.19 206 ILE A CA 1
ATOM 1657 C C . ILE A 1 206 ? -15.776 11.121 12.693 1.00 98.19 206 ILE A C 1
ATOM 1659 O O . ILE A 1 206 ? -14.973 11.621 11.908 1.00 98.19 206 ILE A O 1
ATOM 1663 N N . LYS A 1 207 ? -17.086 11.398 12.649 1.00 98.38 207 LYS A N 1
ATOM 1664 C CA . LYS A 1 207 ? -17.676 12.348 11.694 1.00 98.38 207 LYS A CA 1
ATOM 1665 C C . LYS A 1 207 ? -17.102 13.752 11.868 1.00 98.38 207 LYS A C 1
ATOM 1667 O O . LYS A 1 207 ? -16.704 14.351 10.880 1.00 98.38 207 LYS A O 1
ATOM 1672 N N . GLN A 1 208 ? -16.994 14.240 13.102 1.00 98.12 208 GLN A N 1
ATOM 1673 C CA . GLN A 1 208 ? -16.424 15.559 13.378 1.00 98.12 208 GLN A CA 1
ATOM 1674 C C . GLN A 1 208 ? -14.966 15.656 12.909 1.00 98.12 208 GLN A C 1
ATOM 1676 O O . GLN A 1 208 ? -14.603 16.618 12.236 1.00 98.12 208 GLN A O 1
ATOM 1681 N N . LYS A 1 209 ? -14.146 14.630 13.185 1.00 98.12 209 LYS A N 1
ATOM 1682 C CA . LYS A 1 209 ? -12.766 14.556 12.675 1.00 98.12 209 LYS A CA 1
ATOM 1683 C C . LYS A 1 209 ? -12.719 14.593 11.148 1.00 98.12 209 LYS A C 1
ATOM 1685 O O . LYS A 1 209 ? -11.912 15.322 10.586 1.00 98.12 209 LYS A O 1
ATOM 1690 N N . LEU A 1 210 ? -13.587 13.830 10.480 1.00 98.25 210 LEU A N 1
ATOM 1691 C CA . LEU A 1 210 ? -13.683 13.834 9.019 1.00 98.25 210 LEU A CA 1
ATOM 1692 C C . LEU A 1 210 ? -14.061 15.213 8.474 1.00 98.25 210 LEU A C 1
ATOM 1694 O O . LEU A 1 210 ? -13.458 15.631 7.492 1.00 98.25 210 LEU A O 1
ATOM 1698 N N . THR A 1 211 ? -15.001 15.923 9.102 1.00 97.75 211 THR A N 1
ATOM 1699 C CA . THR A 1 211 ? -15.382 17.284 8.695 1.00 97.75 211 THR A CA 1
ATOM 1700 C C . THR A 1 211 ? -14.204 18.245 8.795 1.00 97.75 211 THR A C 1
ATOM 1702 O O . THR A 1 211 ? -13.899 18.913 7.815 1.00 97.75 211 THR A O 1
ATOM 1705 N N . ILE A 1 212 ? -13.507 18.271 9.936 1.00 97.25 212 ILE A N 1
ATOM 1706 C CA . ILE A 1 212 ? -12.360 19.167 10.162 1.00 97.25 212 ILE A CA 1
ATOM 1707 C C . ILE A 1 212 ? -11.232 18.873 9.166 1.00 97.25 212 ILE A C 1
ATOM 1709 O O . ILE A 1 212 ? -10.647 19.784 8.595 1.00 97.25 212 ILE A O 1
ATOM 1713 N N . LEU A 1 213 ? -10.929 17.594 8.935 1.00 95.69 213 LEU A N 1
ATOM 1714 C CA . LEU A 1 213 ? -9.807 17.190 8.087 1.00 95.69 213 LEU A CA 1
ATOM 1715 C C . LEU A 1 213 ? -10.119 17.238 6.586 1.00 95.69 213 LEU A C 1
ATOM 1717 O O . LEU A 1 213 ? -9.194 17.125 5.790 1.00 95.69 213 LEU A O 1
ATOM 1721 N N . SER A 1 214 ? -11.385 17.327 6.178 1.00 90.50 214 SER A N 1
ATOM 1722 C CA . SER A 1 214 ? -11.764 17.361 4.752 1.00 90.50 214 SER A CA 1
ATOM 1723 C C . SER A 1 214 ? -11.878 18.778 4.186 1.00 90.50 214 SER A C 1
ATOM 1725 O O . SER A 1 214 ? -12.103 18.912 2.984 1.00 90.50 214 SER A O 1
ATOM 1727 N N . GLN A 1 215 ? -11.736 19.795 5.039 1.00 77.38 215 GLN A N 1
ATOM 1728 C CA . GLN A 1 215 ? -11.478 21.178 4.636 1.00 77.38 215 GLN A CA 1
ATOM 1729 C C . GLN A 1 215 ? -10.067 21.286 4.029 1.00 77.38 215 GLN A C 1
ATOM 1731 O O . GLN A 1 215 ? -9.916 22.117 3.112 1.00 77.38 215 GLN A O 1
#

pLDDT: mean 93.03, std 12.15, range [47.41, 98.81]

Radius of gyration: 23.19 Å; chains: 1; bounding box: 72×69×48 Å

Foldseek 3Di:
DPPPVVPVVVVVPPDPPPDDDPPVLLVLLVVLLVQLLLCVLLVVVVSNVVSLVRSCVSCVVDPANPSVLVSLLVVLLLCLLLVHDDLSVVNVVCVVVHDQPLSVLSSCVLVLVLCPHDLVSYDPLCSQLSVCVNVVNLVSNLVSLLVRPDLSSSSSSQSSCVVSHDLVSLVSSLVNSVVSSRLSSNLSSLVVNLVVDPDPVVNVVSVVVNVVSVD